Protein AF-A0A9W9FA57-F1 (afdb_monomer_lite)

Secondary structure (DSSP, 8-state):
----HHHHHHHHHH-TT--EEEEE-SS--EE--HHHHHHSEESSTT----SS-----SS--TTTEESEE--HHHHHHHHHHHHHHS---SSB--SEEEEESEEE-SHHHHHHB-TTT--EEEEESS-EESS----GGGTT-EEE-PPP------S-------HHHHPEEEEEETTEEEEEEEHHHHHHTT-

Foldseek 3Di:
DDDPLLVVLLVLQLPLVAAEDADADPDAWDFPAPVCVVVKDWQEPPDDADPFADDDQFDCDVNGTDAGAPHLVSNVNSNVVSVVVHDGDQARLYQEYEYERHAYAPNNVVRHHDLVRHAEYEYEYGYMYRHHDYDPSNPNHHYHYYYPPPPVPPPPDPPPDPQQANPWDFDDDPNDTDDIDGNVVVVVVVD

Sequence (191 aa):
MQSYQMYIWQAAWLNANLDKLELGMTLEPELLSPKYTAQWKLIQDSWKMGDHGYRGNGILHPDIGCGEYLDKHSIEKAKIRALAMGRTPKRLGIKTLVLTGFVVDADPFLHWFDPHKLRSIHFKGHCIDAGFWLAHSMRQVTVRHPKAIDLEAVPTGILSLNLWKDLKVVGLKGGKKVEEVTLGEVEKCRS

Radius of gyration: 21.8 Å; chains: 1; bounding box: 42×43×64 Å

pLDDT: mean 81.58, std 17.27, range [28.97, 98.56]

Structure (mmCIF, N/CA/C/O backbone):
data_AF-A0A9W9FA57-F1
#
_entry.id   AF-A0A9W9FA57-F1
#
loop_
_atom_site.group_PDB
_atom_site.id
_atom_site.type_symbol
_atom_site.label_atom_id
_atom_site.label_alt_id
_atom_site.label_comp_id
_atom_site.label_asym_id
_atom_site.label_entity_id
_atom_site.label_seq_id
_atom_site.pdbx_PDB_ins_code
_atom_site.Cartn_x
_atom_site.Cartn_y
_atom_site.Cartn_z
_atom_site.occupancy
_atom_site.B_iso_or_equiv
_atom_site.auth_seq_id
_atom_site.auth_comp_id
_atom_site.auth_asym_id
_atom_site.auth_atom_id
_atom_site.pdbx_PDB_model_num
ATOM 1 N N . MET A 1 1 ? 1.022 15.937 -13.515 1.00 59.66 1 MET A N 1
ATOM 2 C CA . MET A 1 1 ? -0.002 14.998 -13.008 1.00 59.66 1 MET A CA 1
ATOM 3 C C . MET A 1 1 ? -0.376 15.430 -11.597 1.00 59.66 1 MET A C 1
ATOM 5 O O . MET A 1 1 ? 0.529 15.774 -10.848 1.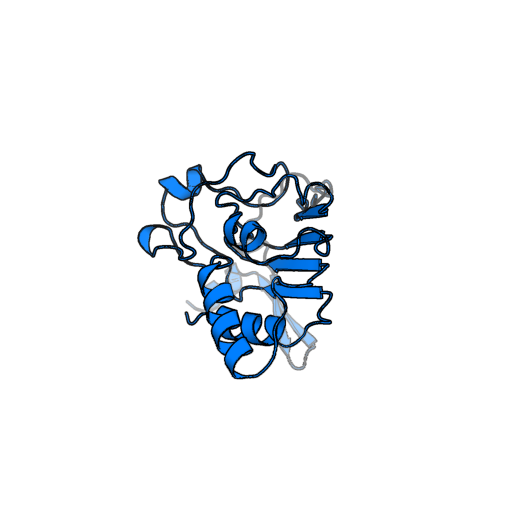00 59.66 1 MET A O 1
ATOM 9 N N . GLN A 1 2 ? -1.664 15.509 -11.258 1.00 70.50 2 GLN A N 1
ATOM 10 C CA . GLN A 1 2 ? -2.113 15.857 -9.904 1.00 70.50 2 GLN A CA 1
ATOM 11 C C . GLN A 1 2 ? -2.469 14.573 -9.150 1.00 70.50 2 GLN A C 1
ATOM 13 O O . GLN A 1 2 ? -3.299 13.809 -9.635 1.00 70.50 2 GLN A O 1
ATOM 18 N N . SER A 1 3 ? -1.880 14.360 -7.970 1.00 80.56 3 SER A N 1
ATOM 19 C CA . SER A 1 3 ? -2.248 13.226 -7.116 1.00 80.56 3 SER A CA 1
ATOM 20 C C . SER A 1 3 ? -3.556 13.496 -6.379 1.00 80.56 3 SER A C 1
ATOM 22 O O . SER A 1 3 ? -3.744 14.555 -5.771 1.00 80.56 3 SER A O 1
ATOM 24 N N . TYR A 1 4 ? -4.446 12.506 -6.383 1.00 87.88 4 TYR A N 1
ATOM 25 C CA . TYR A 1 4 ? -5.711 12.532 -5.644 1.00 87.88 4 TYR A CA 1
ATOM 26 C C . TYR A 1 4 ? -5.661 11.741 -4.335 1.00 87.88 4 TYR A C 1
ATOM 28 O O . TYR A 1 4 ? -6.663 11.690 -3.616 1.00 87.88 4 TYR A O 1
ATOM 36 N N . GLN A 1 5 ? -4.506 11.163 -3.986 1.00 90.56 5 GLN A N 1
ATOM 37 C CA . GLN A 1 5 ? -4.365 10.297 -2.815 1.00 90.56 5 GLN A CA 1
ATOM 38 C C . GLN A 1 5 ? -4.874 10.958 -1.535 1.00 90.56 5 GLN A C 1
ATOM 40 O O . GLN A 1 5 ? -5.628 10.338 -0.793 1.00 90.56 5 GLN A O 1
ATOM 45 N N . MET A 1 6 ? -4.556 12.235 -1.297 1.00 91.62 6 MET A N 1
ATOM 46 C CA . MET A 1 6 ? -5.032 12.955 -0.109 1.00 91.62 6 MET A CA 1
ATOM 47 C C . MET A 1 6 ? -6.566 12.913 0.039 1.00 91.62 6 MET A C 1
ATOM 49 O O . MET A 1 6 ? -7.067 12.685 1.137 1.00 91.62 6 MET A O 1
ATOM 53 N N . TYR A 1 7 ? -7.320 13.127 -1.042 1.00 94.12 7 TYR A N 1
ATOM 54 C CA . TYR A 1 7 ? -8.787 13.137 -0.989 1.00 94.12 7 TYR A CA 1
ATOM 55 C C . TYR A 1 7 ? -9.355 11.728 -0.816 1.00 94.12 7 TYR A C 1
ATOM 57 O O . TYR A 1 7 ? -10.283 11.522 -0.033 1.00 94.12 7 TYR A O 1
ATOM 65 N N . ILE A 1 8 ? -8.758 10.748 -1.495 1.00 95.06 8 ILE A N 1
ATOM 66 C CA . ILE A 1 8 ? -9.157 9.343 -1.391 1.00 95.06 8 ILE A CA 1
ATOM 67 C C . ILE A 1 8 ? -8.933 8.830 0.037 1.00 95.06 8 ILE A C 1
ATOM 69 O O . ILE A 1 8 ? -9.834 8.255 0.650 1.00 95.06 8 ILE A O 1
ATOM 73 N N . TRP A 1 9 ? -7.763 9.106 0.616 1.00 96.88 9 TRP A N 1
ATOM 74 C CA . TRP A 1 9 ? -7.456 8.731 1.992 1.00 96.88 9 TRP A CA 1
ATOM 75 C C . TRP A 1 9 ? -8.319 9.478 3.003 1.00 96.88 9 TRP A C 1
ATOM 77 O O . TRP A 1 9 ? -8.677 8.904 4.027 1.00 96.88 9 TRP A O 1
ATOM 87 N N . GLN A 1 10 ? -8.711 10.725 2.726 1.00 96.69 10 GLN A N 1
ATOM 88 C CA . GLN A 1 10 ? -9.611 11.467 3.608 1.00 96.69 10 GLN A CA 1
ATOM 89 C C . GLN A 1 10 ? -10.971 10.762 3.681 1.00 96.69 10 GLN A C 1
ATOM 91 O O . GLN A 1 10 ? -11.495 10.555 4.776 1.00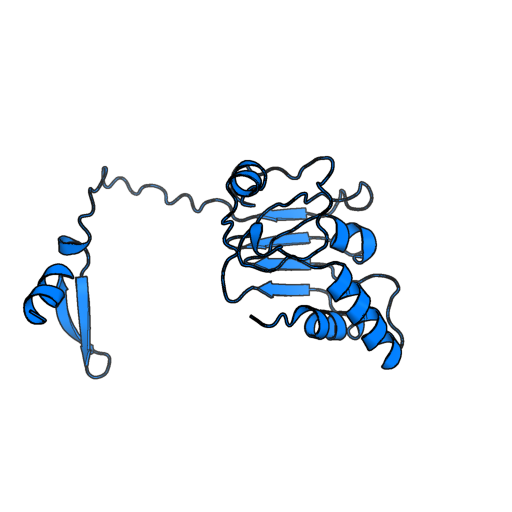 96.69 10 GLN A O 1
ATOM 96 N N . ALA A 1 11 ? -11.504 10.325 2.536 1.00 96.06 11 ALA A N 1
ATOM 97 C CA . ALA A 1 11 ? -12.718 9.517 2.493 1.00 96.06 11 ALA A CA 1
ATOM 98 C C . ALA A 1 11 ? -12.537 8.180 3.233 1.00 96.06 11 ALA A C 1
ATOM 100 O O . ALA A 1 11 ? -13.422 7.770 3.982 1.00 96.06 11 ALA A O 1
ATOM 101 N N . ALA A 1 12 ? -11.385 7.517 3.090 1.00 97.19 12 ALA A N 1
ATOM 102 C CA . ALA A 1 12 ? -11.094 6.281 3.818 1.00 97.19 12 ALA A CA 1
ATOM 103 C C . ALA A 1 12 ? -11.050 6.483 5.346 1.00 97.19 12 ALA A C 1
ATOM 105 O O . ALA A 1 12 ? -11.562 5.647 6.087 1.00 97.19 12 ALA A O 1
ATOM 106 N N . TRP A 1 13 ? -10.498 7.601 5.831 1.00 97.88 13 TRP A N 1
ATOM 107 C CA . TRP A 1 13 ? -10.463 7.928 7.261 1.00 97.88 13 TRP A CA 1
ATOM 108 C C . TRP A 1 13 ? -11.844 8.195 7.860 1.00 97.88 13 TRP A C 1
ATOM 110 O O . TRP A 1 13 ? -12.083 7.840 9.015 1.00 97.88 13 TRP A O 1
ATOM 120 N N . LEU A 1 14 ? -12.738 8.821 7.092 1.00 96.19 14 LEU A N 1
ATOM 121 C CA . LEU A 1 14 ? -14.107 9.119 7.522 1.00 96.19 14 LEU A CA 1
ATOM 122 C C . LEU A 1 14 ? -15.014 7.881 7.477 1.00 96.19 14 LEU A C 1
ATOM 124 O O . LEU A 1 14 ? -15.949 7.768 8.267 1.00 96.19 14 LEU A O 1
ATOM 128 N N . ASN A 1 15 ? -14.711 6.916 6.609 1.00 95.62 15 ASN A N 1
ATOM 129 C CA . ASN A 1 15 ? -15.466 5.675 6.476 1.00 95.62 15 ASN A CA 1
ATOM 130 C C . ASN A 1 15 ? -14.884 4.565 7.366 1.00 95.62 15 ASN A C 1
ATOM 132 O O . ASN A 1 15 ? -14.225 3.643 6.891 1.00 95.62 15 ASN A O 1
ATOM 136 N N . ALA A 1 16 ? -15.166 4.609 8.671 1.00 91.75 16 ALA A N 1
ATOM 137 C CA . ALA A 1 16 ? -14.622 3.649 9.645 1.00 91.75 16 ALA A CA 1
ATOM 138 C C . ALA A 1 16 ? -14.990 2.168 9.381 1.00 91.75 16 ALA A C 1
ATOM 140 O O . ALA A 1 16 ? -14.300 1.272 9.870 1.00 91.75 16 ALA A O 1
ATOM 141 N N . ASN A 1 17 ? -16.049 1.923 8.601 1.00 93.88 17 ASN A N 1
ATOM 142 C CA . ASN A 1 17 ? -16.514 0.593 8.193 1.00 93.88 17 ASN A CA 1
ATOM 143 C C . ASN A 1 17 ? -16.012 0.181 6.793 1.00 93.88 17 ASN A C 1
ATOM 145 O O . ASN A 1 17 ? -16.491 -0.804 6.235 1.00 93.88 17 ASN A O 1
ATOM 149 N N . LEU A 1 18 ? -15.088 0.942 6.193 1.00 96.69 18 LEU A N 1
ATOM 150 C CA . LEU A 1 18 ? -14.510 0.614 4.893 1.00 96.69 18 LEU A CA 1
ATOM 151 C C . LEU A 1 18 ? -13.632 -0.640 4.998 1.00 96.69 18 LEU A C 1
ATOM 153 O O . LEU A 1 18 ? -12.486 -0.586 5.441 1.00 96.69 18 LEU A O 1
ATOM 157 N N . ASP A 1 19 ? -14.175 -1.766 4.548 1.00 96.62 19 ASP A N 1
ATOM 158 C CA . ASP A 1 19 ? -13.500 -3.063 4.614 1.00 96.62 19 ASP A CA 1
ATOM 159 C C . ASP A 1 19 ? -12.561 -3.321 3.426 1.00 96.62 19 ASP A C 1
ATOM 161 O O . ASP A 1 19 ? -11.518 -3.961 3.590 1.00 96.62 19 ASP A O 1
ATOM 165 N N . LYS A 1 20 ? -12.905 -2.834 2.230 1.00 98.06 20 LYS A N 1
ATOM 166 C CA . LYS A 1 20 ? -12.116 -3.018 1.006 1.00 98.06 20 LYS A CA 1
ATOM 167 C C . LYS A 1 20 ? -11.861 -1.673 0.338 1.00 98.06 20 LYS A C 1
ATOM 169 O O . LYS A 1 20 ? -12.800 -0.920 0.105 1.00 98.06 20 LYS A O 1
ATOM 174 N N . LEU A 1 21 ? -10.605 -1.420 -0.019 1.00 97.75 21 LEU A N 1
ATOM 175 C CA . LEU A 1 21 ? -10.196 -0.274 -0.825 1.00 97.75 21 LEU A CA 1
ATOM 176 C C . LEU A 1 21 ? -9.411 -0.766 -2.040 1.00 97.75 21 LEU A C 1
ATOM 178 O O . LEU A 1 21 ? -8.497 -1.577 -1.906 1.00 97.75 21 LEU A O 1
ATOM 182 N N . GLU A 1 22 ? -9.776 -0.280 -3.220 1.00 97.00 22 GLU A N 1
ATOM 183 C CA . GLU A 1 22 ? -9.108 -0.589 -4.481 1.00 97.00 22 GLU A CA 1
ATOM 184 C C . GLU A 1 22 ? -8.675 0.722 -5.131 1.00 97.00 22 GLU A C 1
ATOM 186 O O . GLU A 1 22 ? -9.505 1.591 -5.384 1.00 97.00 22 GLU A O 1
ATOM 191 N N . LEU A 1 23 ? -7.366 0.872 -5.329 1.00 94.38 23 LEU A N 1
ATOM 192 C CA . LEU A 1 23 ? -6.737 2.044 -5.922 1.00 94.38 23 LEU A CA 1
ATOM 193 C C . LEU A 1 23 ? -5.998 1.621 -7.183 1.00 94.38 23 LEU A C 1
ATOM 195 O O . LEU A 1 23 ? -5.289 0.612 -7.196 1.00 94.38 23 LEU A O 1
ATOM 199 N N . GLY A 1 24 ? -6.133 2.422 -8.230 1.00 90.94 24 GLY A N 1
ATOM 200 C CA . GLY A 1 24 ? -5.404 2.235 -9.470 1.00 90.94 24 GLY A CA 1
ATOM 201 C C . GLY A 1 24 ? -4.919 3.566 -10.005 1.00 90.94 24 GLY A C 1
ATOM 202 O O . GLY A 1 24 ? -5.640 4.562 -9.940 1.00 90.94 24 GLY A O 1
ATOM 203 N N . MET A 1 25 ? -3.697 3.564 -10.517 1.00 85.38 25 MET A N 1
ATOM 204 C CA . MET A 1 25 ? -3.159 4.681 -11.271 1.00 85.38 25 MET A CA 1
ATOM 205 C C . MET A 1 25 ? -3.681 4.652 -12.706 1.00 85.38 25 MET A C 1
ATOM 207 O O . MET A 1 25 ? -3.862 3.586 -13.293 1.00 85.38 25 MET A O 1
ATOM 211 N N . THR A 1 26 ? -3.919 5.835 -13.275 1.00 82.94 26 THR A N 1
ATOM 212 C CA . THR A 1 26 ? -4.302 5.976 -14.689 1.00 82.94 26 THR A CA 1
ATOM 213 C C . THR A 1 26 ? -3.152 5.611 -15.624 1.00 82.94 26 THR A C 1
ATOM 215 O O . THR A 1 26 ? -3.386 5.093 -16.710 1.00 82.94 26 THR A O 1
ATOM 218 N N . LEU A 1 27 ? -1.920 5.901 -15.202 1.00 81.75 27 LEU A N 1
ATOM 219 C CA . LEU A 1 27 ? -0.691 5.586 -15.919 1.00 81.75 27 LEU A CA 1
ATOM 220 C C . LEU A 1 27 ? 0.199 4.724 -15.030 1.00 81.75 27 LEU A C 1
ATOM 222 O O . LEU A 1 27 ? 0.226 4.899 -13.811 1.00 81.75 27 LEU A O 1
ATOM 226 N N . GLU A 1 28 ? 0.920 3.806 -15.654 1.00 84.69 28 GLU A N 1
ATOM 227 C CA . GLU A 1 28 ? 1.869 2.936 -14.971 1.00 84.69 28 GLU A CA 1
ATOM 228 C C . GLU A 1 28 ? 3.129 3.719 -14.570 1.00 84.69 28 GLU A C 1
ATOM 230 O O . GLU A 1 28 ? 3.472 4.707 -15.225 1.00 84.69 28 GLU A O 1
ATOM 235 N N . PRO A 1 29 ? 3.809 3.322 -13.481 1.00 85.50 29 PRO A N 1
ATOM 236 C CA . PRO A 1 29 ? 5.043 3.967 -13.077 1.00 85.50 29 PRO A CA 1
ATOM 237 C C . PRO A 1 29 ? 6.174 3.580 -14.037 1.00 85.50 29 PRO A C 1
ATOM 239 O O . PRO A 1 29 ? 6.374 2.406 -14.343 1.00 85.50 29 PRO A O 1
ATOM 242 N N . GLU A 1 30 ? 6.952 4.568 -14.460 1.00 83.81 30 GLU A N 1
ATOM 243 C CA . GLU A 1 30 ? 8.117 4.405 -15.324 1.00 83.81 30 GLU A CA 1
ATOM 244 C C . GLU A 1 30 ? 9.367 4.854 -14.568 1.00 83.81 30 GLU A C 1
ATOM 246 O O . GLU A 1 30 ? 9.438 5.985 -14.086 1.00 83.81 30 GLU A O 1
ATOM 251 N N . LEU A 1 31 ? 10.364 3.974 -14.462 1.00 82.62 31 LEU A N 1
ATOM 252 C CA . LEU A 1 31 ? 11.661 4.303 -13.873 1.00 82.62 31 LEU A CA 1
ATOM 253 C C . LEU A 1 31 ? 12.611 4.760 -14.980 1.00 82.62 31 LEU A C 1
ATOM 255 O O . LEU A 1 31 ? 12.934 3.996 -15.883 1.00 82.62 31 LEU A O 1
ATOM 259 N N . LEU A 1 32 ? 13.089 5.999 -14.888 1.00 81.12 32 LEU A N 1
ATOM 260 C CA . LEU A 1 32 ? 14.047 6.575 -15.837 1.00 81.12 32 LEU A CA 1
ATOM 261 C C . LEU A 1 32 ? 15.492 6.461 -15.336 1.00 81.12 32 LEU A C 1
ATOM 263 O O . LEU A 1 32 ? 16.441 6.537 -16.112 1.00 81.12 32 LEU A O 1
ATOM 267 N N . SER A 1 33 ? 15.681 6.267 -14.030 1.00 81.12 33 SER A N 1
ATOM 268 C CA . SER A 1 33 ? 17.008 6.169 -13.432 1.00 81.12 33 SER A CA 1
ATOM 269 C C . SER A 1 33 ? 17.579 4.750 -13.511 1.00 81.12 33 SER A C 1
ATOM 271 O O . SER A 1 33 ? 16.987 3.826 -12.936 1.00 81.12 33 SER A O 1
ATOM 273 N N . PRO A 1 34 ? 18.778 4.547 -14.095 1.00 81.12 34 PRO A N 1
ATOM 274 C CA . PRO A 1 34 ? 19.414 3.229 -14.158 1.00 81.12 34 PRO A CA 1
ATOM 275 C C . PRO A 1 34 ? 19.658 2.609 -12.777 1.00 81.12 34 PRO A C 1
ATOM 277 O O . PRO A 1 34 ? 19.487 1.407 -12.586 1.00 81.12 34 PRO A O 1
ATOM 280 N N . LYS A 1 35 ? 20.006 3.440 -11.784 1.00 81.50 35 LYS A N 1
ATOM 281 C CA . LYS A 1 35 ? 20.242 3.004 -10.401 1.00 81.50 35 LYS A CA 1
ATOM 282 C C . LYS A 1 35 ? 19.000 2.346 -9.801 1.00 81.50 35 LYS A C 1
ATOM 284 O O . LYS A 1 35 ? 19.101 1.269 -9.222 1.00 81.50 35 LYS A O 1
ATOM 289 N N . TYR A 1 36 ? 17.847 2.999 -9.920 1.00 79.44 36 TYR A N 1
ATOM 290 C CA . TYR A 1 36 ? 16.602 2.510 -9.330 1.00 79.44 36 TYR A CA 1
ATOM 291 C C . TYR A 1 36 ? 15.989 1.384 -10.156 1.00 79.44 36 TYR A C 1
ATOM 293 O O . TYR A 1 36 ? 15.480 0.439 -9.570 1.00 79.44 36 TYR A O 1
ATOM 301 N N . THR A 1 37 ? 16.146 1.408 -11.481 1.00 81.06 37 THR A N 1
ATOM 302 C CA . THR A 1 37 ? 15.758 0.292 -12.362 1.00 81.06 37 THR A CA 1
ATOM 303 C C . THR A 1 37 ? 16.471 -1.011 -11.985 1.00 81.06 37 THR A C 1
ATOM 305 O O . THR A 1 37 ? 15.878 -2.081 -12.044 1.00 81.06 37 THR A O 1
ATOM 308 N N . ALA A 1 38 ? 17.734 -0.935 -11.551 1.00 78.88 38 ALA A N 1
ATOM 309 C CA . ALA A 1 38 ? 18.479 -2.107 -11.091 1.00 78.88 38 ALA A CA 1
ATOM 310 C C . ALA A 1 38 ? 18.096 -2.571 -9.670 1.00 78.88 38 ALA A C 1
ATOM 312 O O . ALA A 1 38 ? 18.303 -3.734 -9.325 1.00 78.88 38 ALA A O 1
ATOM 313 N N . GLN A 1 39 ? 17.593 -1.668 -8.822 1.00 82.56 39 GLN A N 1
ATOM 314 C CA . GLN A 1 39 ? 17.330 -1.937 -7.402 1.00 82.56 39 GLN A CA 1
ATOM 315 C C . GLN A 1 39 ? 15.878 -2.322 -7.124 1.00 82.56 39 GLN A C 1
ATOM 317 O O . GLN A 1 39 ? 15.620 -3.227 -6.330 1.00 82.56 39 GLN A O 1
ATOM 322 N N . TRP A 1 40 ? 14.939 -1.610 -7.736 1.00 87.38 40 TRP A N 1
ATOM 323 C CA . TRP A 1 40 ? 13.513 -1.797 -7.526 1.00 87.38 40 TRP A CA 1
ATOM 324 C C . TRP A 1 40 ? 12.973 -2.839 -8.480 1.00 87.38 40 TRP A C 1
ATOM 326 O O . TRP A 1 40 ? 13.380 -2.928 -9.637 1.00 87.38 40 TRP A O 1
ATOM 336 N N . LYS A 1 41 ? 12.056 -3.655 -7.973 1.00 87.81 41 LYS A N 1
ATOM 337 C CA . LYS A 1 41 ? 11.580 -4.835 -8.688 1.00 87.81 41 LYS A CA 1
ATOM 338 C C . LYS A 1 41 ? 10.106 -4.703 -8.984 1.00 87.81 41 LYS A C 1
ATOM 340 O O . LYS A 1 41 ? 9.333 -4.271 -8.138 1.00 87.81 41 LYS A O 1
ATOM 345 N N . LEU A 1 42 ? 9.707 -5.133 -10.171 1.00 90.88 42 LEU A N 1
ATOM 346 C CA . LEU A 1 42 ? 8.299 -5.326 -10.478 1.00 90.88 42 LEU A CA 1
ATOM 347 C C . LEU A 1 42 ? 7.723 -6.397 -9.535 1.00 90.88 42 LEU A C 1
ATOM 349 O O . LEU A 1 42 ? 8.317 -7.464 -9.360 1.00 90.88 42 LEU A O 1
ATOM 353 N N . ILE A 1 43 ? 6.585 -6.100 -8.910 1.00 92.00 43 ILE A N 1
ATOM 354 C CA . ILE A 1 43 ? 5.869 -7.025 -8.028 1.00 92.00 43 ILE A CA 1
ATOM 355 C C . ILE A 1 43 ? 5.058 -7.978 -8.906 1.00 92.00 43 ILE A C 1
ATOM 357 O O . ILE A 1 43 ? 3.896 -7.729 -9.222 1.00 92.00 43 ILE A O 1
ATOM 361 N N . GLN A 1 44 ? 5.704 -9.059 -9.328 1.00 90.56 44 GLN A N 1
ATOM 362 C CA . GLN A 1 44 ? 5.148 -10.081 -10.214 1.00 90.56 44 GLN A CA 1
ATOM 363 C C . GLN A 1 44 ? 5.784 -11.448 -9.928 1.00 90.56 44 GLN A C 1
ATOM 365 O O . GLN A 1 44 ? 6.330 -11.668 -8.852 1.00 90.56 44 GLN A O 1
ATOM 370 N N . ASP A 1 45 ? 5.734 -12.385 -10.871 1.00 83.94 45 ASP A N 1
ATOM 371 C CA . ASP A 1 45 ? 6.377 -13.687 -10.711 1.00 83.94 45 ASP A CA 1
ATOM 372 C C . ASP A 1 45 ? 7.822 -13.628 -10.230 1.00 83.94 45 ASP A C 1
ATOM 374 O O . ASP A 1 45 ? 8.611 -12.761 -10.602 1.00 83.94 45 ASP A O 1
ATOM 378 N N . SER A 1 46 ? 8.164 -14.603 -9.386 1.00 83.75 46 SER A N 1
ATOM 379 C CA . SER A 1 46 ? 9.462 -14.723 -8.712 1.00 83.75 46 SER A CA 1
ATOM 380 C C . SER A 1 46 ? 9.825 -13.566 -7.773 1.00 83.75 46 SER A C 1
ATOM 382 O O . SER A 1 46 ? 10.861 -13.637 -7.103 1.00 83.75 46 SER A O 1
ATOM 384 N N . TRP A 1 47 ? 8.983 -12.533 -7.661 1.00 91.00 47 TRP A N 1
ATOM 385 C CA . TRP A 1 47 ? 9.127 -11.515 -6.634 1.00 91.00 47 TRP A CA 1
ATOM 386 C C . TRP A 1 47 ? 8.938 -12.135 -5.250 1.00 91.00 47 TRP A C 1
ATOM 388 O O . TRP A 1 47 ? 8.096 -13.007 -5.023 1.00 91.00 47 TRP A O 1
ATOM 398 N N . LYS A 1 48 ? 9.747 -11.663 -4.307 1.00 87.00 48 LYS A N 1
ATOM 399 C CA . LYS A 1 48 ? 9.629 -11.989 -2.893 1.00 87.00 48 LYS A CA 1
ATOM 400 C C . LYS A 1 48 ? 9.701 -10.688 -2.119 1.00 87.00 48 LYS A C 1
ATOM 402 O O . LYS A 1 48 ? 10.576 -9.868 -2.389 1.00 87.00 48 LYS A O 1
ATOM 407 N N . MET A 1 49 ? 8.795 -10.543 -1.159 1.00 88.00 49 MET A N 1
ATOM 408 C CA . MET A 1 49 ? 8.820 -9.452 -0.192 1.00 88.00 49 MET A CA 1
ATOM 409 C C . MET A 1 49 ? 10.188 -9.411 0.498 1.00 88.00 49 MET A C 1
ATOM 411 O O . MET A 1 49 ? 10.706 -10.457 0.893 1.00 88.00 49 MET A O 1
ATOM 415 N N . GLY A 1 50 ? 10.777 -8.220 0.598 1.00 76.50 50 GLY A N 1
ATOM 416 C CA . GLY A 1 50 ? 12.073 -8.038 1.244 1.00 76.50 50 GLY A CA 1
ATOM 417 C C . GLY A 1 50 ? 11.995 -8.141 2.768 1.00 76.50 50 GLY A C 1
ATOM 418 O O . GLY A 1 50 ? 10.915 -8.059 3.353 1.00 76.50 50 GLY A O 1
ATOM 419 N N . ASP A 1 51 ? 13.158 -8.267 3.411 1.00 62.66 51 ASP A N 1
ATOM 420 C CA . ASP A 1 51 ? 13.240 -8.372 4.872 1.00 62.66 51 ASP A CA 1
ATOM 421 C C . ASP A 1 51 ? 13.275 -6.994 5.558 1.00 62.66 51 ASP A C 1
ATOM 423 O O . ASP A 1 51 ? 12.647 -6.831 6.600 1.00 62.66 51 ASP A O 1
ATOM 427 N N . HIS A 1 52 ? 13.917 -5.973 4.963 1.00 57.03 52 HIS A N 1
ATOM 428 C CA . HIS A 1 52 ? 13.970 -4.598 5.491 1.00 57.03 52 HIS A CA 1
ATOM 429 C C . HIS A 1 52 ? 14.134 -3.558 4.361 1.00 57.03 52 HIS A C 1
ATOM 431 O O . HIS A 1 52 ? 15.093 -3.599 3.594 1.00 57.03 52 HIS A O 1
ATOM 437 N N . GLY A 1 53 ? 13.174 -2.636 4.243 1.00 54.03 53 GLY A N 1
ATOM 438 C CA . GLY A 1 53 ? 13.027 -1.708 3.114 1.00 54.03 53 GLY A CA 1
ATOM 439 C C . GLY A 1 53 ? 13.971 -0.500 3.097 1.00 54.03 53 GLY A C 1
ATOM 440 O O . GLY A 1 53 ? 14.380 0.019 4.138 1.00 54.03 53 GLY A O 1
ATOM 441 N N . TYR A 1 54 ? 14.261 -0.019 1.885 1.00 52.72 54 TYR A N 1
ATOM 442 C CA . TYR A 1 54 ? 14.874 1.283 1.613 1.00 52.72 54 TYR A CA 1
ATOM 443 C C . TYR A 1 54 ? 13.876 2.406 1.960 1.00 52.72 54 TYR A C 1
ATOM 445 O O . TYR A 1 54 ? 12.688 2.296 1.672 1.00 52.72 54 TYR A O 1
ATOM 453 N N . ARG A 1 55 ? 14.340 3.489 2.600 1.00 50.28 55 ARG A N 1
ATOM 454 C CA . ARG A 1 55 ? 13.487 4.616 3.027 1.00 50.28 55 ARG A CA 1
ATOM 455 C C . ARG A 1 55 ? 13.013 5.436 1.819 1.00 50.28 55 ARG A C 1
ATOM 457 O O . ARG A 1 55 ? 13.719 6.349 1.391 1.00 50.28 55 ARG A O 1
ATOM 464 N N . GLY A 1 56 ? 11.830 5.132 1.292 1.00 48.66 56 GLY A N 1
ATOM 465 C CA . GLY A 1 56 ? 11.097 6.024 0.395 1.00 48.66 56 GLY A CA 1
ATOM 466 C C . GLY A 1 56 ? 10.508 7.204 1.176 1.00 48.66 56 GLY A C 1
ATOM 467 O O . GLY A 1 56 ? 10.009 7.056 2.289 1.00 48.66 56 GLY A O 1
ATOM 468 N N . ASN A 1 57 ? 10.595 8.417 0.631 1.00 48.34 57 ASN A N 1
ATOM 469 C CA . ASN A 1 57 ? 9.955 9.616 1.191 1.00 48.34 57 ASN A CA 1
ATOM 470 C C . ASN A 1 57 ? 8.579 9.895 0.550 1.00 48.34 57 ASN A C 1
ATOM 472 O O . ASN A 1 57 ? 8.046 10.991 0.709 1.00 48.34 57 ASN A O 1
ATOM 476 N N . GLY A 1 58 ? 8.008 8.912 -0.160 1.00 47.50 58 GLY A N 1
ATOM 477 C CA . GLY A 1 58 ? 6.661 8.985 -0.731 1.00 47.50 58 GLY A CA 1
ATOM 478 C C . GLY A 1 58 ? 6.524 9.839 -1.997 1.00 47.50 58 GLY A C 1
ATOM 479 O O . GLY A 1 58 ? 5.406 10.038 -2.463 1.00 47.50 58 GLY A O 1
ATOM 480 N N . ILE A 1 59 ? 7.622 10.334 -2.581 1.00 49.94 59 ILE A N 1
ATOM 481 C CA . ILE A 1 59 ? 7.604 11.046 -3.865 1.00 49.94 59 ILE A CA 1
ATOM 482 C C . ILE A 1 59 ? 8.621 10.388 -4.787 1.00 49.94 59 ILE A C 1
ATOM 484 O O . ILE A 1 59 ? 9.800 10.281 -4.445 1.00 49.94 59 ILE A O 1
ATOM 488 N N . LEU A 1 60 ? 8.174 9.975 -5.977 1.00 54.97 60 LEU A N 1
ATOM 489 C CA . LEU A 1 60 ? 9.089 9.613 -7.048 1.00 54.97 60 LEU A CA 1
ATOM 490 C C . LEU A 1 60 ? 9.752 10.913 -7.461 1.00 54.97 60 LEU A C 1
ATOM 492 O O . LEU A 1 60 ? 9.150 11.741 -8.143 1.00 54.97 60 LEU A O 1
ATOM 496 N N . HIS A 1 61 ? 10.947 11.149 -6.918 1.00 57.69 61 HIS A N 1
ATOM 497 C CA . HIS A 1 61 ? 11.749 12.288 -7.322 1.00 57.69 61 HIS A CA 1
ATOM 498 C C . HIS A 1 61 ? 11.840 12.239 -8.855 1.00 57.69 61 HIS A C 1
ATOM 500 O O . HIS A 1 61 ? 12.036 11.142 -9.379 1.00 57.69 61 HIS A O 1
ATOM 506 N N . PRO A 1 62 ? 11.673 13.357 -9.581 1.00 60.03 62 PRO A N 1
ATOM 507 C CA . PRO A 1 62 ? 11.683 13.346 -11.047 1.00 60.03 62 PRO A CA 1
ATOM 508 C C . PRO A 1 62 ? 12.909 12.633 -11.636 1.00 60.03 62 PRO A C 1
ATOM 510 O O . PRO A 1 62 ? 12.812 11.950 -12.649 1.00 60.03 62 PRO A O 1
ATOM 513 N N . ASP A 1 63 ? 14.040 12.706 -10.932 1.00 63.62 63 ASP A N 1
ATOM 514 C CA . ASP A 1 63 ? 15.289 12.014 -11.277 1.00 63.62 63 ASP A CA 1
ATOM 515 C C . ASP A 1 63 ? 15.216 10.478 -11.184 1.00 63.62 63 ASP A C 1
ATOM 517 O O . ASP A 1 63 ? 16.144 9.796 -11.613 1.00 63.62 63 ASP A O 1
ATOM 521 N N . ILE A 1 64 ? 14.158 9.922 -10.590 1.00 71.19 64 ILE A N 1
ATOM 522 C CA . ILE A 1 64 ? 13.878 8.484 -10.504 1.00 71.19 64 ILE A CA 1
ATOM 523 C C . ILE A 1 64 ? 12.982 8.051 -11.669 1.00 71.19 64 ILE A C 1
ATOM 525 O O . ILE A 1 64 ? 13.240 6.998 -12.253 1.00 71.19 64 ILE A O 1
ATOM 529 N N . GLY A 1 65 ? 11.970 8.851 -12.023 1.00 72.81 65 GLY A N 1
ATOM 530 C CA . GLY A 1 65 ? 11.029 8.558 -13.104 1.00 72.81 65 GLY A CA 1
ATOM 531 C C . GLY A 1 65 ? 9.664 9.240 -12.951 1.00 72.81 65 GLY A C 1
ATOM 532 O O . GLY A 1 65 ? 9.548 10.261 -12.271 1.00 72.81 65 GLY A O 1
ATOM 533 N N . CYS A 1 66 ? 8.619 8.667 -13.559 1.00 75.31 66 CYS A N 1
ATOM 534 C CA . CYS 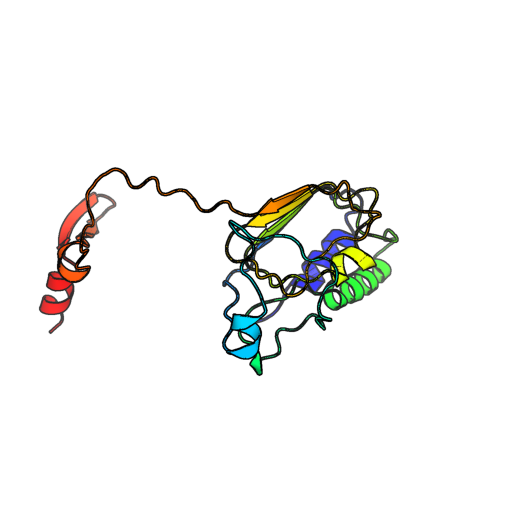A 1 66 ? 7.228 9.112 -13.412 1.00 75.31 66 CYS A CA 1
ATOM 535 C C . CYS A 1 66 ? 6.340 8.034 -12.758 1.00 75.31 66 CYS A C 1
ATOM 537 O O . CYS A 1 66 ? 6.599 6.843 -12.876 1.00 75.31 66 CYS A O 1
ATOM 539 N N . GLY A 1 67 ? 5.321 8.444 -12.000 1.00 78.75 67 GLY A N 1
ATOM 540 C CA . GLY A 1 67 ? 4.458 7.536 -11.234 1.00 78.75 67 GLY A CA 1
ATOM 541 C C . GLY A 1 67 ? 4.197 8.037 -9.815 1.00 78.75 67 GLY A C 1
ATOM 542 O O . GLY A 1 67 ? 4.742 9.060 -9.398 1.00 78.75 67 GLY A O 1
ATOM 543 N N . GLU A 1 68 ? 3.351 7.327 -9.068 1.00 81.81 68 GLU A N 1
ATOM 544 C CA . GLU A 1 68 ? 3.041 7.671 -7.677 1.00 81.81 68 GLU A CA 1
ATOM 545 C C . GLU A 1 68 ? 3.437 6.559 -6.711 1.00 81.81 68 GLU A C 1
ATOM 547 O O . GLU A 1 68 ? 3.176 5.374 -6.933 1.00 81.81 68 GLU A O 1
ATOM 552 N N . TYR A 1 69 ? 4.031 6.974 -5.594 1.00 86.94 69 TYR A N 1
ATOM 553 C CA . TYR A 1 69 ? 4.140 6.120 -4.425 1.00 86.94 69 TYR A CA 1
ATOM 554 C C . TYR A 1 69 ? 2.785 5.965 -3.758 1.00 86.94 69 TYR A C 1
ATOM 556 O O . TYR A 1 69 ? 2.002 6.911 -3.724 1.00 86.94 69 TYR A O 1
ATOM 564 N N . LEU A 1 70 ? 2.557 4.826 -3.111 1.00 90.56 70 LEU A N 1
ATOM 565 C CA . LEU A 1 70 ? 1.632 4.788 -1.988 1.00 90.56 70 LEU A CA 1
ATOM 566 C C . LEU A 1 70 ? 2.210 5.675 -0.871 1.00 90.56 70 LEU A C 1
ATOM 568 O O . LEU A 1 70 ? 3.107 5.258 -0.147 1.00 90.56 70 LEU A O 1
ATOM 572 N N . ASP A 1 71 ? 1.752 6.920 -0.760 1.00 87.62 71 ASP A N 1
ATOM 573 C CA . ASP A 1 71 ? 2.454 7.932 0.036 1.00 87.62 71 ASP A CA 1
ATOM 574 C C . ASP A 1 71 ? 1.944 8.004 1.486 1.00 87.62 71 ASP A C 1
ATOM 576 O O . ASP A 1 71 ? 0.802 8.388 1.769 1.00 87.62 71 ASP A O 1
ATOM 580 N N . LYS A 1 72 ? 2.838 7.706 2.438 1.00 90.56 72 LYS A N 1
ATOM 581 C CA . LYS A 1 72 ? 2.564 7.801 3.878 1.00 90.56 72 LYS A CA 1
ATOM 582 C C . LYS A 1 72 ? 2.169 9.216 4.311 1.00 90.56 72 LYS A C 1
ATOM 584 O O . LYS A 1 72 ? 1.328 9.353 5.199 1.00 90.56 72 LYS A O 1
ATOM 589 N N . HIS A 1 73 ? 2.753 10.254 3.714 1.00 90.00 73 HIS A N 1
ATOM 590 C CA . HIS A 1 73 ? 2.491 11.643 4.082 1.00 90.00 73 HIS A CA 1
ATOM 591 C C . HIS A 1 73 ? 1.146 12.110 3.535 1.00 90.00 73 HIS A C 1
ATOM 593 O O . HIS A 1 73 ? 0.428 12.850 4.210 1.00 90.00 73 HIS A O 1
ATOM 599 N N . SER A 1 74 ? 0.750 11.635 2.355 1.00 92.44 74 SER A N 1
ATOM 600 C CA . SER A 1 74 ? -0.603 11.833 1.836 1.00 92.44 74 SER A CA 1
ATOM 601 C C . SER A 1 74 ? -1.661 11.193 2.741 1.00 92.44 74 SER A C 1
ATOM 603 O O . SER A 1 74 ? -2.664 11.843 3.041 1.00 92.44 74 SER A O 1
ATOM 605 N N . ILE A 1 75 ? -1.424 9.976 3.252 1.00 95.56 75 ILE A N 1
ATOM 606 C CA . ILE A 1 75 ? -2.322 9.317 4.222 1.00 95.56 75 ILE A CA 1
ATOM 607 C C . ILE A 1 75 ? -2.399 10.104 5.542 1.00 95.56 75 ILE A C 1
ATOM 609 O O . ILE A 1 75 ? -3.486 10.277 6.103 1.00 95.56 75 ILE A O 1
ATOM 613 N N . GLU A 1 76 ? -1.265 10.609 6.029 1.00 95.25 76 GLU A N 1
ATOM 614 C CA . GLU A 1 76 ? -1.173 11.412 7.253 1.00 95.25 76 GLU A CA 1
ATOM 615 C C . GLU A 1 76 ? -1.929 12.742 7.136 1.00 95.25 76 GLU A C 1
ATOM 617 O O . GLU A 1 76 ? -2.808 13.043 7.947 1.00 95.25 76 GLU A O 1
ATOM 622 N N . LYS A 1 77 ? -1.645 13.527 6.089 1.00 95.00 77 LYS A N 1
ATOM 623 C CA . LYS A 1 77 ? -2.323 14.807 5.823 1.00 95.00 77 LYS A CA 1
ATOM 624 C C . LYS A 1 77 ? -3.825 14.611 5.644 1.00 95.00 77 LYS A C 1
ATOM 626 O O . LYS A 1 77 ? -4.622 15.408 6.141 1.00 95.00 77 LYS A O 1
ATOM 631 N N . ALA A 1 78 ? -4.226 13.527 4.984 1.00 96.81 78 ALA A N 1
ATOM 632 C CA . ALA A 1 78 ? -5.625 13.156 4.854 1.00 96.81 78 ALA A CA 1
ATOM 633 C C . ALA A 1 78 ? -6.296 12.885 6.210 1.00 96.81 78 ALA A C 1
ATOM 635 O O . ALA A 1 78 ? -7.440 13.296 6.416 1.00 96.81 78 ALA A O 1
ATOM 636 N N . LYS A 1 79 ? -5.583 12.260 7.157 1.00 97.44 79 LYS A N 1
ATOM 637 C CA . LYS A 1 79 ? -6.080 12.037 8.521 1.00 97.44 79 LYS A CA 1
ATOM 638 C C . LYS A 1 79 ? -6.336 13.350 9.250 1.00 97.44 79 LYS A C 1
ATOM 640 O O . LYS A 1 79 ? -7.379 13.492 9.880 1.00 97.44 79 LYS A O 1
ATOM 645 N N . ILE A 1 80 ? -5.415 14.312 9.141 1.00 96.62 80 ILE A N 1
ATOM 646 C CA . ILE A 1 80 ? -5.561 15.649 9.744 1.00 96.62 80 ILE A CA 1
ATOM 647 C C . ILE A 1 80 ? -6.831 16.329 9.216 1.00 96.62 80 ILE A C 1
ATOM 649 O O . ILE A 1 80 ? -7.630 16.846 9.995 1.00 96.62 80 ILE A O 1
ATOM 653 N N . ARG A 1 81 ? -7.071 16.265 7.901 1.00 97.25 81 ARG A N 1
ATOM 654 C CA . ARG A 1 81 ? -8.291 16.819 7.293 1.00 97.25 81 ARG A CA 1
ATOM 655 C C . ARG A 1 81 ? -9.557 16.095 7.745 1.00 97.25 81 ARG A C 1
ATOM 657 O O . ARG A 1 81 ? -10.562 16.740 8.017 1.00 97.25 81 ARG A O 1
ATOM 664 N N . ALA A 1 82 ? -9.520 14.768 7.832 1.00 97.12 82 ALA A N 1
ATOM 665 C CA . ALA A 1 82 ? -10.652 13.981 8.307 1.00 97.12 82 ALA A CA 1
ATOM 666 C C . ALA A 1 82 ? -10.969 14.265 9.787 1.00 97.12 82 ALA A C 1
ATOM 668 O O . ALA A 1 82 ? -12.138 14.381 10.142 1.00 97.12 82 ALA A O 1
ATOM 669 N N . LEU A 1 83 ? -9.949 14.469 10.630 1.00 96.56 83 LEU A N 1
ATOM 670 C CA . LEU A 1 83 ? -10.116 14.864 12.035 1.00 96.56 83 LEU A CA 1
ATOM 671 C C . LEU A 1 83 ? -10.844 16.201 12.198 1.00 96.56 83 LEU A C 1
ATOM 673 O O . LEU A 1 83 ? -11.632 16.353 13.127 1.00 96.56 83 LEU A O 1
ATOM 677 N N . ALA A 1 84 ? -10.624 17.149 11.284 1.00 96.25 84 ALA A N 1
ATOM 678 C CA . ALA A 1 84 ? -11.351 18.417 11.283 1.00 96.25 84 ALA A CA 1
ATOM 679 C C . ALA A 1 84 ? -12.848 18.254 10.947 1.00 96.25 84 ALA A C 1
ATOM 681 O O . ALA A 1 84 ? -13.641 19.142 11.243 1.00 96.25 84 ALA A O 1
ATOM 682 N N . MET A 1 85 ? -13.244 17.129 10.340 1.00 95.44 85 MET A N 1
ATOM 683 C CA . MET A 1 85 ? -14.630 16.833 9.960 1.00 95.44 85 MET A CA 1
ATOM 684 C C . MET A 1 85 ? -15.339 15.888 10.938 1.00 95.44 85 MET A C 1
ATOM 686 O O . MET A 1 85 ? -16.563 15.781 10.909 1.00 95.44 85 MET A O 1
ATOM 690 N N . GLY A 1 86 ? -14.600 15.181 11.793 1.00 90.31 86 GLY A N 1
ATOM 691 C CA . GLY A 1 86 ? -15.173 14.234 12.739 1.00 90.31 86 GLY A CA 1
ATOM 692 C C . GLY A 1 86 ? -14.135 13.326 13.386 1.00 90.31 86 GLY A C 1
ATOM 693 O O . GLY A 1 86 ? -12.934 13.406 13.131 1.00 90.31 86 GLY A O 1
ATOM 694 N N . ARG A 1 87 ? -14.601 12.421 14.251 1.00 91.12 87 ARG A N 1
ATOM 695 C CA . ARG A 1 87 ? -13.723 11.428 14.882 1.00 91.12 87 ARG A CA 1
ATOM 696 C C . ARG A 1 87 ? -13.228 10.431 13.837 1.00 91.12 87 ARG A C 1
ATOM 698 O O . ARG A 1 87 ? -14.024 9.856 13.105 1.00 91.12 87 ARG A O 1
ATOM 705 N N . THR A 1 88 ? -11.924 10.174 13.839 1.00 94.94 88 THR A N 1
ATOM 706 C CA . THR A 1 88 ? -11.292 9.148 13.002 1.00 94.94 88 THR A CA 1
ATOM 707 C C . THR A 1 88 ? -10.639 8.079 13.877 1.00 94.94 88 THR A C 1
ATOM 709 O O . THR A 1 88 ? -10.251 8.356 15.020 1.00 94.94 88 THR A O 1
ATOM 712 N N . PRO A 1 89 ? -10.514 6.834 13.390 1.00 94.56 89 PRO A N 1
ATOM 713 C CA . PRO A 1 89 ? -9.786 5.802 14.113 1.00 94.56 89 PRO A CA 1
ATOM 714 C C . PRO A 1 89 ? -8.282 6.117 14.182 1.00 94.56 89 PRO A C 1
ATOM 716 O O . PRO A 1 89 ? -7.730 6.890 13.396 1.00 94.56 89 PRO A O 1
ATOM 719 N N . LYS A 1 90 ? -7.571 5.479 15.122 1.00 95.25 90 LYS A N 1
ATOM 720 C CA . LYS A 1 90 ? -6.110 5.640 15.249 1.00 95.25 90 LYS A CA 1
ATOM 721 C C . LYS A 1 90 ? -5.360 5.119 14.015 1.00 95.25 90 LYS A C 1
ATOM 723 O O . LYS A 1 90 ? -4.380 5.743 13.610 1.00 95.25 90 LYS A O 1
ATOM 728 N N . ARG A 1 91 ? -5.835 4.015 13.434 1.00 97.19 91 ARG A N 1
ATOM 729 C CA . ARG A 1 91 ? -5.308 3.344 12.237 1.00 97.19 91 ARG A CA 1
ATOM 730 C C . ARG A 1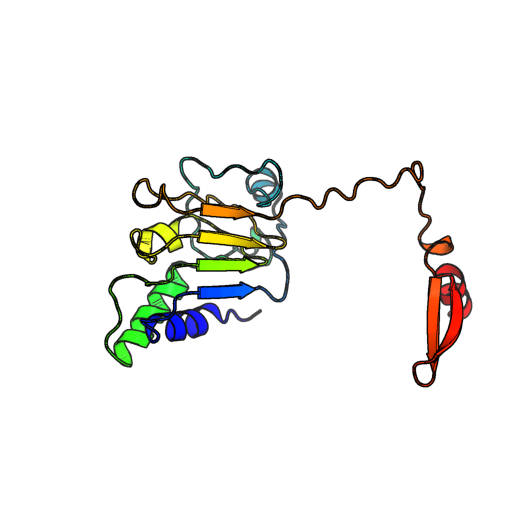 91 ? -6.463 2.987 11.295 1.00 97.19 91 ARG A C 1
ATOM 732 O O . ARG A 1 91 ? -7.596 2.834 11.752 1.00 97.19 91 ARG A O 1
ATOM 739 N N . LEU A 1 92 ? -6.178 2.867 10.003 1.00 97.62 92 LEU A N 1
ATOM 740 C CA . LEU A 1 92 ? -7.136 2.466 8.977 1.00 97.62 92 LEU A CA 1
ATOM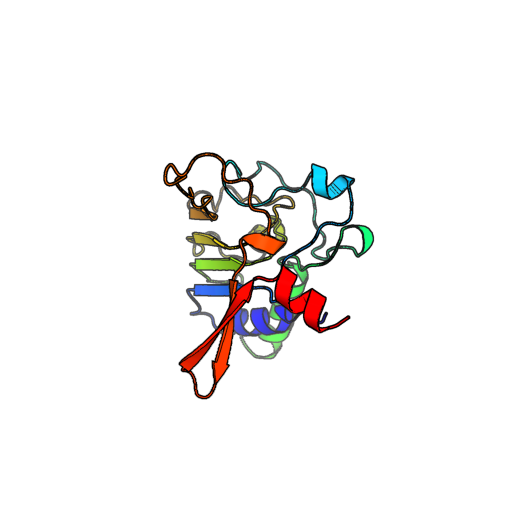 741 C C . LEU A 1 92 ? -7.604 1.033 9.231 1.00 97.62 92 LEU A C 1
ATOM 743 O O . LEU A 1 92 ? -6.792 0.116 9.354 1.00 97.62 92 LEU A O 1
ATOM 747 N N . GLY A 1 93 ? -8.923 0.849 9.276 1.00 96.69 93 GLY A N 1
ATOM 748 C CA . GLY A 1 93 ? -9.563 -0.445 9.510 1.00 96.69 93 GLY A CA 1
ATOM 749 C C . GLY A 1 93 ? -9.752 -1.316 8.268 1.00 96.69 93 GLY A C 1
ATOM 750 O O . GLY A 1 93 ? -10.531 -2.262 8.329 1.00 96.69 93 GLY A O 1
ATOM 751 N N . ILE A 1 94 ? -9.065 -0.999 7.169 1.00 98.00 94 ILE A N 1
ATOM 752 C CA . ILE A 1 94 ? -9.190 -1.685 5.879 1.00 98.00 94 ILE A CA 1
ATOM 753 C C . ILE A 1 94 ? -8.707 -3.133 6.013 1.00 98.00 94 ILE A C 1
ATOM 755 O O . ILE A 1 94 ? -7.595 -3.389 6.475 1.00 98.00 94 ILE A O 1
ATOM 759 N N . LYS A 1 95 ? -9.534 -4.083 5.569 1.00 98.31 95 LYS A N 1
ATOM 760 C CA . LYS A 1 95 ? -9.226 -5.521 5.573 1.00 98.31 95 LYS A CA 1
ATOM 761 C C . LYS A 1 95 ? -8.544 -5.963 4.284 1.00 98.31 95 LYS A C 1
ATOM 763 O O . LYS A 1 95 ? -7.650 -6.806 4.331 1.00 98.31 95 LYS A O 1
ATOM 768 N N . THR A 1 96 ? -8.963 -5.413 3.146 1.00 98.56 96 THR A N 1
ATOM 769 C CA . THR A 1 96 ? -8.416 -5.747 1.824 1.00 98.56 96 THR A CA 1
ATOM 770 C C . THR A 1 96 ? -7.997 -4.485 1.088 1.00 98.56 96 THR A C 1
ATOM 772 O O . THR A 1 96 ? -8.841 -3.636 0.801 1.00 98.56 96 THR A O 1
ATOM 775 N N . LEU A 1 97 ? -6.713 -4.383 0.753 1.00 98.44 97 LEU A N 1
ATOM 776 C CA . LEU A 1 97 ? -6.177 -3.314 -0.084 1.00 98.44 97 LEU A CA 1
ATOM 777 C C . LEU A 1 97 ? -5.796 -3.878 -1.454 1.00 98.44 97 LEU A C 1
ATOM 779 O O . LEU A 1 97 ? -5.042 -4.842 -1.533 1.00 98.44 97 LEU A O 1
ATOM 783 N N . VAL A 1 98 ? -6.302 -3.280 -2.526 1.00 97.94 98 VAL A N 1
ATOM 784 C CA . VAL A 1 98 ? -5.905 -3.601 -3.900 1.00 97.94 98 VAL A CA 1
ATOM 785 C C . VAL A 1 98 ? -5.199 -2.386 -4.489 1.00 97.94 98 VAL A C 1
ATOM 787 O O . VAL A 1 98 ? -5.743 -1.286 -4.422 1.00 97.94 98 VAL A O 1
ATOM 790 N N . LEU A 1 99 ? -4.004 -2.575 -5.043 1.00 96.69 99 LEU A N 1
ATOM 791 C CA . LEU A 1 99 ? -3.179 -1.512 -5.620 1.00 96.69 99 LEU A CA 1
ATOM 792 C C . LEU A 1 99 ? -2.800 -1.880 -7.052 1.00 96.69 99 LEU A C 1
ATOM 794 O O . LEU A 1 99 ? -2.312 -2.984 -7.287 1.00 96.69 99 LEU A O 1
ATOM 798 N N . THR A 1 100 ? -3.001 -0.950 -7.984 1.00 94.38 100 THR A N 1
ATOM 799 C CA . THR A 1 100 ? -2.622 -1.100 -9.396 1.00 94.38 100 THR A CA 1
ATOM 800 C C . THR A 1 100 ? -1.735 0.059 -9.831 1.00 94.38 100 THR A C 1
ATOM 802 O O . THR A 1 100 ? -2.156 1.208 -9.717 1.00 94.38 100 THR A O 1
ATOM 805 N N . GLY A 1 101 ? -0.531 -0.227 -10.333 1.00 91.50 101 GLY A N 1
ATOM 806 C CA . GLY A 1 101 ? 0.362 0.804 -10.880 1.00 91.50 101 GLY A CA 1
ATOM 807 C C . GLY A 1 101 ? 1.018 1.715 -9.835 1.00 91.50 101 GLY A C 1
ATOM 808 O O . GLY A 1 101 ? 1.273 2.878 -10.122 1.00 91.50 101 GLY A O 1
ATOM 809 N N . PHE A 1 102 ? 1.256 1.232 -8.613 1.00 92.19 102 PHE A N 1
ATOM 810 C CA . PHE A 1 102 ? 1.895 2.023 -7.552 1.00 92.19 102 PHE A CA 1
ATOM 811 C C . PHE A 1 102 ? 3.362 1.646 -7.361 1.00 92.19 102 PHE A C 1
ATOM 813 O O . PHE A 1 102 ? 3.721 0.473 -7.446 1.00 92.19 102 PHE A O 1
ATOM 820 N N . VAL A 1 103 ? 4.189 2.622 -6.990 1.00 91.25 103 VAL A N 1
ATOM 821 C CA . VAL A 1 103 ? 5.462 2.356 -6.309 1.00 91.25 103 VAL A CA 1
ATOM 822 C C . VAL A 1 103 ? 5.169 2.149 -4.821 1.00 91.25 103 VAL A C 1
ATOM 824 O O . VAL A 1 103 ? 4.423 2.918 -4.212 1.00 91.25 103 VAL A O 1
ATOM 827 N N . VAL A 1 104 ? 5.695 1.087 -4.222 1.00 92.00 104 VAL A N 1
ATOM 828 C CA . VAL A 1 104 ? 5.276 0.637 -2.892 1.00 92.00 104 VAL A CA 1
ATOM 829 C C . VAL A 1 104 ? 6.488 0.407 -2.003 1.00 92.00 104 VAL A C 1
ATOM 831 O O . VAL A 1 104 ? 7.408 -0.324 -2.360 1.00 92.00 104 VAL A O 1
ATOM 834 N N . ASP A 1 105 ? 6.455 1.004 -0.815 1.00 90.25 105 ASP A N 1
ATOM 835 C CA . ASP A 1 105 ? 7.362 0.707 0.288 1.00 90.25 105 ASP A CA 1
ATOM 836 C C . ASP A 1 105 ? 6.562 0.284 1.535 1.00 90.25 105 ASP A C 1
ATOM 838 O O . ASP A 1 105 ? 5.335 0.142 1.506 1.00 90.25 105 ASP A O 1
ATOM 842 N N . ALA A 1 106 ? 7.259 0.015 2.635 1.00 91.12 106 ALA A N 1
ATOM 843 C CA . ALA A 1 106 ? 6.627 -0.449 3.863 1.00 91.12 106 ALA A CA 1
ATOM 844 C C . ALA A 1 106 ? 5.934 0.654 4.677 1.00 91.12 106 ALA A C 1
ATOM 846 O O . ALA A 1 106 ? 5.025 0.359 5.459 1.00 91.12 106 ALA A O 1
ATOM 847 N N . ASP A 1 107 ? 6.346 1.915 4.543 1.00 90.75 107 ASP A N 1
ATOM 848 C CA . ASP A 1 107 ? 6.015 2.951 5.519 1.00 90.75 107 ASP A CA 1
ATOM 849 C C . ASP A 1 107 ? 4.503 3.190 5.687 1.00 90.75 107 ASP A C 1
ATOM 851 O O . ASP A 1 107 ? 4.055 3.249 6.841 1.00 90.75 107 ASP A O 1
ATOM 855 N N . PRO A 1 108 ? 3.684 3.278 4.618 1.00 93.81 108 PRO A N 1
ATOM 856 C CA . PRO A 1 108 ? 2.233 3.384 4.738 1.00 93.81 108 PRO A CA 1
ATOM 857 C C . PRO A 1 108 ? 1.631 2.302 5.633 1.00 93.81 108 PRO A C 1
ATOM 859 O O . PRO A 1 108 ? 0.813 2.597 6.507 1.00 93.81 108 PRO A O 1
ATOM 862 N N . PHE A 1 109 ? 2.067 1.055 5.448 1.00 95.62 109 PHE A N 1
ATOM 863 C CA . PHE A 1 109 ? 1.553 -0.109 6.163 1.00 95.62 109 PHE A CA 1
ATOM 864 C C . PHE A 1 109 ? 1.931 -0.058 7.639 1.00 95.62 109 PHE A C 1
ATOM 866 O O . PHE A 1 109 ? 1.065 -0.187 8.505 1.00 95.62 109 PHE A O 1
ATOM 873 N N . LEU A 1 110 ? 3.202 0.213 7.938 1.00 93.06 110 LEU A N 1
ATOM 874 C CA . LEU A 1 110 ? 3.715 0.254 9.308 1.00 93.06 110 LEU A CA 1
ATOM 875 C C . LEU A 1 110 ? 3.024 1.330 10.160 1.00 93.06 110 LEU A C 1
ATOM 877 O O . LEU A 1 110 ? 2.684 1.088 11.328 1.00 93.06 110 LEU A O 1
ATOM 881 N N . HIS A 1 111 ? 2.783 2.502 9.568 1.00 94.19 111 HIS A N 1
ATOM 882 C CA . HIS A 1 111 ? 2.275 3.670 10.284 1.00 94.19 111 HIS A CA 1
ATOM 883 C C . HIS A 1 111 ? 0.748 3.714 10.341 1.00 94.19 111 HIS A C 1
ATOM 885 O O . HIS A 1 111 ? 0.183 4.012 11.397 1.00 94.19 111 HIS A O 1
ATOM 891 N N . TRP A 1 112 ? 0.068 3.405 9.233 1.00 97.06 112 TRP A N 1
ATOM 892 C CA . TRP A 1 112 ? -1.330 3.806 9.074 1.00 97.06 112 TRP A CA 1
ATOM 893 C C . TRP A 1 112 ? -2.331 2.666 9.020 1.00 97.06 112 TRP A C 1
ATOM 895 O O . TRP A 1 112 ? -3.487 2.898 9.368 1.00 97.06 112 TRP A O 1
ATOM 905 N N . PHE A 1 113 ? -1.930 1.446 8.671 1.00 97.62 113 PHE A N 1
ATOM 906 C CA . PHE A 1 113 ? -2.846 0.306 8.637 1.00 97.62 113 PHE A CA 1
ATOM 907 C C . PHE A 1 113 ? -2.902 -0.401 9.992 1.00 97.62 113 PHE A C 1
ATOM 909 O O . PHE A 1 113 ? -1.898 -0.535 10.698 1.00 97.62 113 PHE A O 1
ATOM 916 N N . ASP A 1 114 ? -4.100 -0.831 10.387 1.00 97.50 114 ASP A N 1
ATOM 917 C CA . ASP A 1 114 ? -4.296 -1.626 11.597 1.00 97.50 114 ASP A CA 1
ATOM 918 C C . ASP A 1 114 ? -3.801 -3.068 11.358 1.00 97.50 114 ASP A C 1
ATOM 920 O O . ASP A 1 114 ? -4.389 -3.783 10.537 1.00 97.50 114 ASP A O 1
ATOM 924 N N . PRO A 1 115 ? -2.748 -3.528 12.068 1.00 96.94 115 PRO A N 1
ATOM 925 C CA . PRO A 1 115 ? -2.175 -4.859 11.866 1.00 96.94 115 PRO A CA 1
ATOM 926 C C . PRO A 1 115 ? -3.149 -5.992 12.197 1.00 96.94 115 PRO A C 1
ATOM 928 O O . PRO A 1 115 ? -3.021 -7.091 11.662 1.00 96.94 115 PRO A O 1
ATOM 931 N N . HIS A 1 116 ? -4.150 -5.743 13.043 1.00 96.31 116 HIS A N 1
ATOM 932 C CA . HIS A 1 116 ? -5.135 -6.751 13.420 1.00 96.31 116 HIS A CA 1
ATOM 933 C C . HIS A 1 116 ? -6.326 -6.808 12.464 1.00 96.31 116 HIS A C 1
ATOM 935 O O . HIS A 1 116 ? -7.055 -7.803 12.485 1.00 96.31 116 HIS A O 1
ATOM 941 N N . LYS A 1 117 ? -6.530 -5.779 11.632 1.00 97.12 117 LYS A N 1
ATOM 942 C CA . LYS A 1 117 ? -7.632 -5.727 10.662 1.00 97.12 117 LYS A CA 1
ATOM 943 C C . LYS A 1 117 ? -7.194 -6.021 9.239 1.00 97.12 117 LYS A C 1
ATOM 945 O O . LYS A 1 117 ? -7.941 -6.703 8.543 1.00 97.12 117 LYS A O 1
ATOM 950 N N . LEU A 1 118 ? -6.016 -5.563 8.817 1.00 98.31 118 LEU A N 1
ATOM 951 C CA . LEU A 1 118 ? -5.517 -5.848 7.476 1.00 98.31 118 LEU A CA 1
ATOM 952 C C . LEU A 1 118 ? -5.338 -7.364 7.310 1.00 98.31 118 LEU A C 1
ATOM 954 O O . LEU A 1 118 ? -4.703 -8.026 8.132 1.00 98.31 118 LEU A O 1
ATOM 958 N N . ARG A 1 119 ? -5.953 -7.927 6.268 1.00 98.44 119 ARG A N 1
ATOM 959 C CA . ARG A 1 119 ? -5.929 -9.365 5.958 1.00 98.44 119 ARG A CA 1
ATOM 960 C C . ARG A 1 119 ? -5.275 -9.655 4.625 1.00 98.44 119 ARG A C 1
ATOM 962 O O . ARG A 1 119 ? -4.611 -10.678 4.503 1.00 98.44 119 ARG A O 1
ATOM 969 N N . SER A 1 120 ? -5.456 -8.786 3.634 1.00 98.38 120 SER A N 1
ATOM 970 C CA . SER A 1 120 ? -4.880 -9.008 2.313 1.00 98.38 120 SER 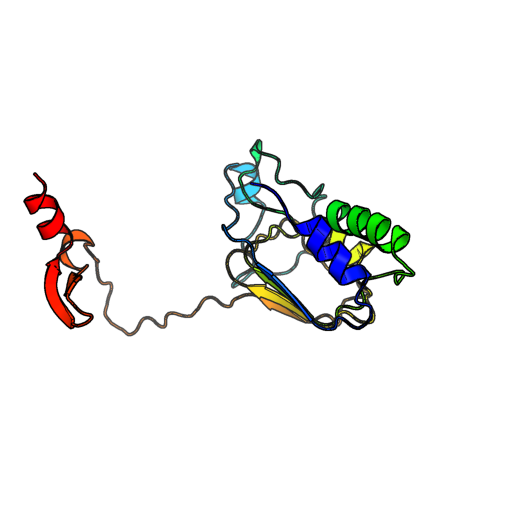A CA 1
ATOM 971 C C . SER A 1 120 ? -4.457 -7.719 1.626 1.00 98.38 120 SER A C 1
ATOM 973 O O . SER A 1 120 ? -5.143 -6.698 1.709 1.00 98.38 120 SER A O 1
ATOM 975 N N . ILE A 1 121 ? -3.331 -7.809 0.921 1.00 98.31 121 ILE A N 1
ATOM 976 C CA . ILE A 1 121 ? -2.860 -6.817 -0.041 1.00 98.31 121 ILE A CA 1
ATOM 977 C C . ILE A 1 121 ? -2.786 -7.518 -1.395 1.00 98.31 121 ILE A C 1
ATOM 979 O O . ILE A 1 121 ? -2.190 -8.589 -1.502 1.00 98.31 121 ILE A O 1
ATOM 983 N N . HIS A 1 122 ? -3.405 -6.941 -2.417 1.00 97.44 122 HIS A N 1
ATOM 984 C CA . HIS A 1 122 ? -3.382 -7.460 -3.776 1.00 97.44 122 HIS A CA 1
ATOM 985 C C . HIS A 1 122 ? -2.769 -6.419 -4.706 1.00 97.44 122 HIS A C 1
ATOM 987 O O . HIS A 1 122 ? -3.383 -5.393 -4.995 1.00 97.44 122 HIS A O 1
ATOM 993 N N . PHE A 1 123 ? -1.565 -6.699 -5.180 1.00 96.31 123 PHE A N 1
ATOM 994 C CA . PHE A 1 123 ? -0.940 -5.950 -6.255 1.00 96.31 123 PHE A CA 1
ATOM 995 C C . PHE A 1 123 ? -1.477 -6.448 -7.599 1.00 96.31 123 PHE A C 1
ATOM 997 O O . PHE A 1 123 ? -1.576 -7.653 -7.826 1.00 96.31 123 PHE A O 1
ATOM 1004 N N . LYS A 1 124 ? -1.848 -5.516 -8.473 1.00 92.06 124 LYS A N 1
ATOM 1005 C CA . LYS A 1 124 ? -2.281 -5.753 -9.852 1.00 92.06 124 LYS A CA 1
ATOM 1006 C C . LYS A 1 124 ? -1.459 -4.877 -10.799 1.00 92.06 124 LYS A C 1
ATOM 1008 O O . LYS A 1 124 ? -0.956 -3.834 -10.387 1.00 92.06 124 LYS A O 1
ATOM 1013 N N . GLY A 1 125 ? -1.386 -5.259 -12.073 1.00 87.50 125 GLY A N 1
ATOM 1014 C CA . GLY A 1 125 ? -0.669 -4.482 -13.091 1.00 87.50 125 GLY A CA 1
ATOM 1015 C C . GLY A 1 125 ? 0.788 -4.212 -12.700 1.00 87.50 125 GLY A C 1
ATOM 1016 O O . GLY A 1 125 ? 1.427 -5.056 -12.072 1.00 87.50 125 GLY A O 1
ATOM 1017 N N . HIS A 1 126 ? 1.290 -3.023 -13.032 1.00 90.19 126 HIS A N 1
ATOM 1018 C CA . HIS A 1 126 ? 2.696 -2.657 -12.853 1.00 90.19 126 HIS A CA 1
ATOM 1019 C C . HIS A 1 126 ? 2.994 -1.984 -11.504 1.00 90.19 126 HIS A C 1
ATOM 1021 O O . HIS A 1 126 ? 3.317 -0.800 -11.438 1.00 90.19 126 HIS A O 1
ATOM 1027 N N . CYS A 1 127 ? 2.873 -2.726 -10.399 1.00 93.25 127 CYS A N 1
ATOM 1028 C CA . CYS A 1 127 ? 3.329 -2.239 -9.091 1.00 93.25 127 CYS A CA 1
ATOM 1029 C C . CYS A 1 127 ? 4.832 -2.479 -8.895 1.00 93.25 127 CYS A C 1
ATOM 1031 O O . CYS A 1 127 ? 5.316 -3.584 -9.122 1.00 93.25 127 CYS A O 1
ATOM 1033 N N . ILE A 1 128 ? 5.565 -1.476 -8.415 1.00 91.56 128 ILE A N 1
ATOM 1034 C CA . ILE A 1 128 ? 7.017 -1.538 -8.217 1.00 91.56 128 ILE A CA 1
ATOM 1035 C C . ILE A 1 128 ? 7.338 -1.590 -6.724 1.00 91.56 128 ILE A C 1
ATOM 1037 O O . ILE A 1 128 ? 6.897 -0.743 -5.953 1.00 91.56 128 ILE A O 1
ATOM 1041 N N . ASP A 1 129 ? 8.141 -2.567 -6.323 1.00 91.50 129 ASP A N 1
ATOM 1042 C CA . ASP A 1 129 ? 8.701 -2.698 -4.985 1.00 91.50 129 ASP A CA 1
ATOM 1043 C C . ASP A 1 129 ? 9.914 -1.773 -4.816 1.00 91.50 129 ASP A C 1
ATOM 1045 O O . ASP A 1 129 ? 10.974 -2.002 -5.405 1.00 91.50 129 ASP A O 1
ATOM 1049 N N . ALA A 1 130 ? 9.747 -0.751 -3.977 1.00 88.31 130 ALA A N 1
ATOM 1050 C CA . ALA A 1 130 ? 10.781 0.197 -3.569 1.00 88.31 130 ALA A CA 1
ATOM 1051 C C . ALA A 1 130 ? 11.304 -0.053 -2.138 1.00 88.31 130 ALA A C 1
ATOM 1053 O O . ALA A 1 130 ? 11.957 0.813 -1.553 1.00 88.31 130 ALA A O 1
ATOM 1054 N N . GLY A 1 131 ? 11.026 -1.225 -1.560 1.00 88.12 131 GLY A N 1
ATOM 1055 C CA . GLY A 1 131 ? 11.319 -1.564 -0.167 1.00 88.12 131 GLY A CA 1
ATOM 1056 C C . GLY A 1 131 ? 10.081 -1.995 0.619 1.00 88.12 131 GLY A C 1
ATOM 1057 O O . GLY A 1 131 ? 9.965 -1.683 1.805 1.00 88.12 131 GLY A O 1
ATOM 1058 N N . PHE A 1 132 ? 9.133 -2.666 -0.027 1.00 92.25 132 PHE A N 1
ATOM 1059 C CA . PHE A 1 132 ? 7.944 -3.218 0.591 1.00 92.25 132 PHE A CA 1
ATOM 1060 C C . PHE A 1 132 ? 8.295 -4.411 1.484 1.00 92.25 132 PHE A C 1
ATOM 1062 O O . PHE A 1 132 ? 8.889 -5.405 1.064 1.00 92.25 132 PHE A O 1
ATOM 1069 N N . TRP A 1 133 ? 7.866 -4.305 2.735 1.00 92.56 133 TRP A N 1
ATOM 1070 C CA . TRP A 1 133 ? 7.865 -5.377 3.716 1.00 92.56 133 TRP A CA 1
ATOM 1071 C C . TRP A 1 133 ? 6.746 -5.120 4.724 1.00 92.56 133 TRP A C 1
ATOM 1073 O O . TRP A 1 133 ? 6.241 -4.002 4.854 1.00 92.56 133 TRP A O 1
ATOM 1083 N N . LEU A 1 134 ? 6.355 -6.162 5.450 1.00 93.31 134 LEU A N 1
ATOM 1084 C CA . LEU A 1 134 ? 5.361 -6.069 6.513 1.00 93.31 134 LEU A CA 1
ATOM 1085 C C . LEU A 1 134 ? 5.992 -6.429 7.852 1.00 93.31 134 LEU A C 1
ATOM 1087 O O . LEU A 1 134 ? 6.767 -7.379 7.958 1.00 93.31 134 LEU A O 1
ATOM 1091 N N . ALA A 1 135 ? 5.628 -5.688 8.898 1.00 92.19 135 ALA A N 1
ATOM 1092 C CA . ALA A 1 135 ? 6.075 -6.000 10.247 1.00 92.19 135 ALA A CA 1
ATOM 1093 C C . ALA A 1 135 ? 5.602 -7.378 10.708 1.00 92.19 135 ALA A C 1
ATOM 1095 O O . ALA A 1 135 ? 4.583 -7.900 10.261 1.00 92.19 135 ALA A O 1
ATOM 1096 N N . HIS A 1 136 ? 6.298 -7.927 11.703 1.00 93.00 136 HIS A N 1
ATOM 1097 C CA . HIS A 1 136 ? 5.948 -9.212 12.304 1.00 93.00 136 HIS A CA 1
ATOM 1098 C C . HIS A 1 136 ? 4.495 -9.271 12.821 1.00 93.00 136 HIS A C 1
ATOM 1100 O O . HIS A 1 136 ? 3.858 -10.322 12.769 1.00 93.00 136 HIS A O 1
ATOM 1106 N N . SER A 1 137 ? 3.935 -8.138 13.263 1.00 95.06 137 SER A N 1
ATOM 1107 C CA . SER A 1 137 ? 2.524 -8.003 13.667 1.00 95.06 137 SER A CA 1
ATOM 1108 C C . SER A 1 137 ? 1.519 -8.178 12.516 1.00 95.06 137 SER A C 1
ATOM 1110 O O . SER A 1 137 ? 0.326 -8.351 12.759 1.00 95.06 137 SER A O 1
ATOM 1112 N N . MET A 1 138 ? 1.997 -8.143 11.273 1.00 96.12 138 MET A N 1
ATOM 1113 C CA . MET A 1 138 ? 1.249 -8.308 10.029 1.00 96.12 138 MET A CA 1
ATOM 1114 C C . MET A 1 138 ? 1.627 -9.600 9.284 1.00 96.12 138 MET A C 1
ATOM 1116 O O . MET A 1 138 ? 1.255 -9.765 8.128 1.00 96.12 138 MET A O 1
ATOM 1120 N N . ARG A 1 139 ? 2.319 -10.553 9.926 1.00 93.75 139 ARG A N 1
ATOM 1121 C CA . ARG A 1 139 ? 2.744 -11.826 9.300 1.00 93.75 139 ARG A CA 1
ATOM 1122 C C . ARG A 1 139 ? 1.594 -12.674 8.731 1.00 93.75 139 ARG A C 1
ATOM 1124 O O . ARG A 1 139 ? 1.813 -13.511 7.869 1.00 93.75 139 ARG A O 1
ATOM 1131 N N . GLN A 1 140 ? 0.375 -12.473 9.233 1.00 95.19 140 GLN A N 1
ATOM 1132 C CA . GLN A 1 140 ? -0.856 -13.123 8.771 1.00 95.19 140 GLN A CA 1
ATOM 1133 C C . GLN A 1 140 ? -1.450 -12.497 7.501 1.00 95.19 140 GLN A C 1
ATOM 1135 O O . GLN A 1 140 ? -2.421 -13.025 6.960 1.00 95.19 140 GLN A O 1
ATOM 1140 N N . VAL A 1 141 ? -0.947 -11.340 7.063 1.00 97.81 141 VAL A N 1
ATOM 1141 C CA . VAL A 1 141 ? -1.471 -10.643 5.887 1.00 97.81 141 VAL A CA 1
ATOM 1142 C C . VAL A 1 141 ? -1.083 -11.421 4.637 1.00 97.81 141 VAL A C 1
ATOM 1144 O O . VAL A 1 141 ? 0.090 -11.657 4.365 1.00 97.81 141 VAL A O 1
ATOM 1147 N N . THR A 1 142 ? -2.082 -11.797 3.843 1.00 97.75 142 THR A N 1
ATOM 1148 C CA . THR A 1 142 ? -1.858 -12.458 2.558 1.00 97.75 142 THR A CA 1
ATOM 1149 C C . THR A 1 142 ? -1.517 -11.420 1.496 1.00 97.75 142 THR A C 1
ATOM 1151 O O . THR A 1 142 ? -2.382 -10.634 1.093 1.00 97.75 142 THR A O 1
ATOM 1154 N N . VAL A 1 143 ? -0.279 -11.448 1.010 1.00 96.62 143 VAL A N 1
ATOM 1155 C CA . VAL A 1 143 ? 0.164 -10.638 -0.127 1.00 96.62 143 VAL A CA 1
ATOM 1156 C C . VAL A 1 143 ? -0.027 -11.439 -1.410 1.00 96.62 143 VAL A C 1
ATOM 1158 O O . VAL A 1 143 ? 0.478 -12.550 -1.542 1.00 96.62 143 VAL A O 1
ATOM 1161 N N . ARG A 1 144 ? -0.792 -10.882 -2.347 1.00 95.12 144 ARG A N 1
ATOM 1162 C CA . ARG A 1 144 ? -1.014 -11.436 -3.684 1.00 95.12 144 ARG A CA 1
ATOM 1163 C C . ARG A 1 144 ? -0.428 -10.478 -4.704 1.00 95.12 144 ARG A C 1
ATOM 1165 O O . ARG A 1 144 ? -0.595 -9.269 -4.573 1.00 95.12 144 ARG A O 1
ATOM 1172 N N . HIS A 1 145 ? 0.208 -11.021 -5.721 1.00 93.19 145 HIS A N 1
ATOM 1173 C CA . HIS A 1 145 ? 0.706 -10.279 -6.869 1.00 93.19 145 HIS A CA 1
ATOM 1174 C C . HIS A 1 145 ? 0.255 -10.994 -8.141 1.00 93.19 145 HIS A C 1
ATOM 1176 O O . HIS A 1 145 ? -0.151 -12.164 -8.057 1.00 93.19 145 HIS A O 1
ATOM 1182 N N . PRO A 1 146 ? 0.287 -10.322 -9.305 1.00 87.00 146 PRO A N 1
ATOM 1183 C CA . PRO A 1 146 ? 0.049 -10.996 -10.561 1.00 87.00 146 PRO A CA 1
ATOM 1184 C C . PRO A 1 146 ? 1.034 -12.150 -10.641 1.00 87.00 146 PRO A C 1
ATOM 1186 O O . PRO A 1 146 ? 2.240 -11.976 -10.422 1.00 87.00 146 PRO A O 1
ATOM 1189 N N . LYS A 1 147 ? 0.496 -13.334 -10.912 1.00 76.56 147 LYS A N 1
ATOM 1190 C CA . LYS A 1 147 ? 1.321 -14.316 -11.584 1.00 76.56 147 LYS A CA 1
ATOM 1191 C C . LYS A 1 147 ? 1.513 -13.798 -12.998 1.00 76.56 147 LYS A C 1
ATOM 1193 O O . LYS A 1 147 ? 0.587 -13.153 -13.510 1.00 76.56 147 LYS A O 1
ATOM 1198 N N . ALA A 1 148 ? 2.661 -14.033 -13.624 1.00 60.94 148 ALA A N 1
ATOM 1199 C CA . ALA A 1 148 ? 2.680 -13.934 -15.066 1.00 60.94 148 ALA A CA 1
ATOM 1200 C C . ALA A 1 148 ? 1.507 -14.794 -15.515 1.00 60.94 148 ALA A C 1
ATOM 1202 O O . ALA A 1 148 ? 1.258 -15.893 -15.004 1.00 60.94 148 ALA A O 1
ATOM 1203 N N . ILE A 1 149 ? 0.698 -14.226 -16.395 1.00 52.62 149 ILE A N 1
ATOM 1204 C CA . ILE A 1 149 ? -0.103 -15.093 -17.222 1.00 52.62 149 ILE A CA 1
ATOM 1205 C C . ILE A 1 149 ? 0.980 -15.933 -17.890 1.00 52.62 149 ILE A C 1
ATOM 1207 O O . ILE A 1 149 ? 1.759 -15.392 -18.679 1.00 52.62 149 ILE A O 1
ATOM 1211 N N . ASP A 1 150 ? 1.085 -17.209 -17.506 1.00 39.12 150 ASP A N 1
ATOM 1212 C CA . ASP A 1 150 ? 1.507 -18.223 -18.447 1.00 39.12 150 ASP A CA 1
ATOM 1213 C C . ASP A 1 150 ? 0.531 -18.000 -19.596 1.00 39.12 150 ASP A C 1
ATOM 1215 O O . ASP A 1 150 ? -0.588 -18.515 -19.634 1.00 39.12 150 ASP A O 1
ATOM 1219 N N . LEU A 1 151 ? 0.926 -17.133 -20.528 1.00 39.06 151 LEU A N 1
ATOM 1220 C CA . LEU A 1 151 ? 0.661 -17.402 -21.909 1.00 39.06 151 LEU A CA 1
ATOM 1221 C C . LEU A 1 151 ? 1.353 -18.744 -22.048 1.00 39.06 151 LEU A C 1
ATOM 1223 O O . LEU A 1 151 ? 2.550 -18.798 -22.324 1.00 39.06 151 LEU A O 1
ATOM 1227 N N . GLU A 1 152 ? 0.627 -19.824 -21.731 1.00 28.97 152 GLU A N 1
ATOM 1228 C CA . GLU A 1 152 ? 0.965 -21.102 -22.290 1.00 28.97 152 GLU A CA 1
ATOM 1229 C C . GLU A 1 152 ? 1.154 -20.754 -23.748 1.00 28.97 152 GLU A C 1
ATOM 1231 O O . GLU A 1 152 ? 0.243 -20.240 -24.412 1.00 28.97 152 GLU A O 1
ATOM 1236 N N . ALA A 1 153 ? 2.400 -20.884 -24.188 1.00 39.31 153 ALA A N 1
ATOM 1237 C CA . ALA A 1 153 ? 2.677 -20.971 -25.584 1.00 39.31 153 ALA A CA 1
ATOM 1238 C C . ALA A 1 153 ? 1.780 -22.115 -26.040 1.00 39.31 153 ALA A C 1
ATOM 1240 O O . ALA A 1 153 ? 2.125 -23.286 -25.906 1.00 39.31 153 ALA A O 1
ATOM 1241 N N . VAL A 1 154 ? 0.594 -21.775 -26.551 1.00 38.44 154 VAL A N 1
ATOM 1242 C CA . VAL A 1 154 ? -0.067 -22.609 -27.533 1.00 38.44 154 VAL A CA 1
ATOM 1243 C C . VAL A 1 154 ? 1.068 -22.912 -28.502 1.00 38.44 154 VAL A C 1
ATOM 1245 O O . VAL A 1 154 ? 1.721 -21.955 -28.932 1.00 38.44 154 VAL A O 1
ATOM 1248 N N . PRO A 1 155 ? 1.420 -24.183 -28.750 1.00 39.72 155 PRO A N 1
ATOM 1249 C CA . PRO A 1 155 ? 2.535 -24.526 -29.614 1.00 39.72 155 PRO A CA 1
ATOM 1250 C C . PRO A 1 155 ? 2.193 -24.126 -31.052 1.00 39.72 155 PRO A C 1
ATOM 1252 O O . PRO A 1 155 ? 1.863 -24.935 -31.907 1.00 39.72 155 PRO A O 1
ATOM 1255 N N . THR A 1 156 ? 2.274 -22.838 -31.326 1.00 39.81 156 THR A N 1
ATOM 1256 C CA . THR A 1 156 ? 2.547 -22.251 -32.616 1.00 39.81 156 THR A CA 1
ATOM 1257 C C . THR A 1 156 ? 3.985 -21.810 -32.474 1.00 39.81 156 THR A C 1
ATOM 1259 O O . THR A 1 156 ? 4.270 -20.835 -31.778 1.00 39.81 156 THR A O 1
ATOM 1262 N N . GLY A 1 157 ? 4.896 -22.631 -33.007 1.00 46.09 157 GLY A N 1
ATOM 1263 C CA . GLY A 1 157 ? 6.334 -22.400 -32.926 1.00 46.09 157 GLY A CA 1
ATOM 1264 C C . GLY A 1 157 ? 6.682 -20.949 -33.237 1.00 46.09 157 GLY A C 1
ATOM 1265 O O . GLY A 1 157 ? 5.980 -20.333 -34.030 1.00 46.09 157 GLY A O 1
ATOM 1266 N N . ILE A 1 158 ? 7.726 -20.441 -32.567 1.00 41.03 158 ILE A N 1
ATOM 1267 C CA . ILE A 1 158 ? 8.312 -19.093 -32.683 1.00 41.03 158 ILE A CA 1
ATOM 1268 C C . ILE A 1 158 ? 7.780 -18.362 -33.919 1.00 41.03 158 ILE A C 1
ATOM 1270 O O . ILE A 1 158 ? 8.334 -18.486 -35.013 1.00 41.03 158 ILE A O 1
ATOM 1274 N N . LEU A 1 159 ? 6.673 -17.633 -33.764 1.00 49.62 159 LEU A N 1
ATOM 1275 C CA . LEU A 1 159 ? 6.184 -16.810 -34.852 1.00 49.62 159 LEU A CA 1
ATOM 1276 C C . LEU A 1 159 ? 7.010 -15.532 -34.799 1.00 49.62 159 LEU A C 1
ATOM 1278 O O . LEU A 1 159 ? 6.853 -14.701 -33.905 1.00 49.62 159 LEU A O 1
ATOM 1282 N N . SER A 1 160 ? 7.939 -15.403 -35.744 1.00 48.47 160 SER A N 1
ATOM 1283 C CA . SER A 1 160 ? 8.495 -14.104 -36.095 1.00 48.47 160 SER A CA 1
ATOM 1284 C C . SER A 1 160 ? 7.334 -13.258 -36.611 1.00 48.47 160 SER A C 1
ATOM 1286 O O . SER A 1 160 ? 6.935 -13.387 -37.765 1.00 48.47 160 SER A O 1
ATOM 1288 N N . LEU A 1 161 ? 6.739 -12.461 -35.723 1.00 50.69 161 LEU A N 1
ATOM 1289 C CA . LEU A 1 161 ? 5.666 -11.547 -36.082 1.00 50.69 161 LEU A CA 1
ATOM 1290 C C . LEU A 1 161 ? 6.283 -10.306 -36.716 1.00 50.69 161 LEU A C 1
ATOM 1292 O O . LEU A 1 161 ? 6.948 -9.504 -36.058 1.00 50.69 161 LEU A O 1
ATOM 1296 N N . ASN A 1 162 ? 6.052 -10.138 -38.009 1.00 66.75 162 ASN A N 1
ATOM 1297 C CA . ASN A 1 162 ? 6.271 -8.885 -38.694 1.00 66.75 162 ASN A CA 1
ATOM 1298 C C . ASN A 1 162 ? 4.984 -8.064 -38.586 1.00 66.75 162 ASN A C 1
ATOM 1300 O O . ASN A 1 162 ? 4.058 -8.243 -39.372 1.00 66.75 162 ASN A O 1
ATOM 1304 N N . LEU A 1 163 ? 4.939 -7.135 -37.629 1.00 61.84 163 LEU A N 1
ATOM 1305 C CA . LEU A 1 163 ? 3.762 -6.298 -37.350 1.00 61.84 163 LEU A CA 1
ATOM 1306 C C . LEU A 1 163 ? 3.193 -5.589 -38.593 1.00 61.84 163 LEU A C 1
ATOM 1308 O O . LEU A 1 163 ? 1.991 -5.354 -38.664 1.00 61.84 163 LEU A O 1
ATOM 1312 N N . TRP A 1 164 ? 4.023 -5.298 -39.598 1.00 62.06 164 TRP A N 1
ATOM 1313 C CA . TRP A 1 164 ? 3.586 -4.678 -40.852 1.00 62.06 164 TRP A CA 1
ATOM 1314 C C . TRP A 1 164 ? 2.768 -5.613 -41.743 1.00 62.06 164 TRP A C 1
ATOM 1316 O O . TRP A 1 164 ? 1.929 -5.143 -42.509 1.00 62.06 164 TRP A O 1
ATOM 1326 N N . LYS A 1 165 ? 3.020 -6.922 -41.653 1.00 63.09 165 LYS A N 1
ATOM 1327 C CA . LYS A 1 165 ? 2.351 -7.965 -42.442 1.00 63.09 165 LYS A CA 1
ATOM 1328 C C . LYS A 1 165 ? 1.259 -8.682 -41.655 1.00 63.09 165 LYS A C 1
ATOM 1330 O O . LYS A 1 165 ? 0.239 -9.051 -42.226 1.00 63.09 165 LYS A O 1
ATOM 1335 N N . ASP A 1 166 ? 1.471 -8.858 -40.357 1.00 66.75 166 ASP A N 1
ATOM 1336 C CA . ASP A 1 166 ? 0.678 -9.784 -39.551 1.00 66.75 166 ASP A CA 1
ATOM 1337 C C . ASP A 1 166 ? -0.444 -9.081 -38.781 1.00 66.75 166 ASP A C 1
ATOM 1339 O O . ASP A 1 166 ? -1.418 -9.718 -38.375 1.00 66.75 166 ASP A O 1
ATOM 1343 N N . LEU A 1 167 ? -0.350 -7.757 -38.604 1.00 68.56 167 LEU A N 1
ATOM 1344 C CA . LEU A 1 167 ? -1.386 -6.977 -37.941 1.00 68.56 167 LEU A CA 1
ATOM 1345 C C . LEU A 1 167 ? -2.453 -6.532 -38.950 1.00 68.56 167 LEU A C 1
ATOM 1347 O O . LEU A 1 167 ? -2.187 -5.748 -39.864 1.00 68.56 167 LEU A O 1
ATOM 1351 N N . LYS A 1 168 ? -3.680 -7.021 -38.759 1.00 78.75 168 LYS A N 1
ATOM 1352 C CA . LYS A 1 168 ? -4.850 -6.694 -39.582 1.00 78.75 168 LYS A CA 1
ATOM 1353 C C . LYS A 1 168 ? -5.633 -5.538 -38.969 1.00 78.75 168 LYS A C 1
ATOM 1355 O O . LYS A 1 168 ? -6.156 -5.640 -37.862 1.00 78.75 168 LYS A O 1
ATOM 1360 N N . VAL A 1 169 ? -5.733 -4.448 -39.714 1.00 76.12 169 VAL A N 1
ATOM 1361 C CA . VAL A 1 169 ? -6.554 -3.278 -39.419 1.00 76.12 169 VAL A CA 1
ATOM 1362 C C . VAL A 1 169 ? -7.924 -3.479 -40.051 1.00 76.12 169 VAL A C 1
ATOM 1364 O O . VAL A 1 169 ? -8.044 -3.775 -41.238 1.00 76.12 169 VAL A O 1
ATOM 1367 N N . VAL A 1 170 ? -8.971 -3.320 -39.247 1.00 78.69 170 VAL A N 1
ATOM 1368 C CA . VAL A 1 170 ? -10.351 -3.522 -39.686 1.00 78.69 170 VAL A CA 1
ATOM 1369 C C . VAL A 1 170 ? -11.087 -2.188 -39.721 1.00 78.69 170 VAL A C 1
ATOM 1371 O O . VAL A 1 170 ? -11.219 -1.520 -38.696 1.00 78.69 170 VAL A O 1
ATOM 1374 N N . GLY A 1 171 ? -11.606 -1.824 -40.893 1.00 71.25 171 GLY A N 1
ATOM 1375 C CA . GLY A 1 171 ? -12.512 -0.695 -41.069 1.00 71.25 171 GLY A CA 1
ATOM 1376 C C . GLY A 1 171 ? -13.937 -1.084 -40.679 1.00 71.25 171 GLY A C 1
ATOM 1377 O O . GLY A 1 171 ? -14.490 -2.069 -41.180 1.00 71.25 171 GLY A O 1
ATOM 1378 N N . LEU A 1 172 ? -14.545 -0.311 -39.778 1.00 73.12 172 LEU A N 1
ATOM 1379 C CA . LEU A 1 172 ? -15.921 -0.507 -39.321 1.00 73.12 172 LEU A CA 1
ATOM 1380 C C . LEU A 1 172 ? -16.804 0.650 -39.801 1.00 73.12 172 LEU A C 1
ATOM 1382 O O . LEU A 1 172 ? -16.486 1.814 -39.566 1.00 73.12 172 LEU A O 1
ATOM 1386 N N . LYS A 1 173 ? -17.957 0.339 -40.405 1.00 60.81 173 LYS A N 1
ATOM 1387 C CA . LYS A 1 173 ? -18.994 1.323 -40.754 1.00 60.81 173 LYS A CA 1
ATOM 1388 C C . LYS A 1 173 ? -20.342 0.841 -40.232 1.00 60.81 173 LYS A C 1
ATOM 1390 O O . LYS A 1 173 ? -20.776 -0.268 -40.532 1.00 60.81 173 LYS A O 1
ATOM 1395 N N . GLY A 1 174 ? -20.979 1.651 -39.385 1.00 68.94 174 GLY A N 1
ATOM 1396 C CA . GLY A 1 174 ? -22.222 1.267 -38.701 1.00 68.94 174 GLY A CA 1
ATOM 1397 C C . GLY A 1 174 ? -22.074 0.037 -37.793 1.00 68.94 174 GLY A C 1
ATOM 1398 O O . GLY A 1 174 ? -23.011 -0.743 -37.669 1.00 68.94 174 GLY A O 1
ATOM 1399 N N . GLY A 1 175 ? -20.883 -0.184 -37.222 1.00 71.38 175 GLY A N 1
ATOM 1400 C CA . GLY A 1 175 ? -20.588 -1.343 -36.367 1.00 71.38 175 GLY A CA 1
ATOM 1401 C C . GLY A 1 175 ? -20.355 -2.660 -37.116 1.00 71.38 175 GLY A C 1
ATOM 1402 O O . GLY A 1 175 ? -20.098 -3.677 -36.479 1.00 71.38 175 GLY A O 1
ATOM 1403 N N . LYS A 1 176 ? -20.408 -2.660 -38.455 1.00 66.56 176 LYS A N 1
ATOM 1404 C CA . LYS A 1 176 ? -20.078 -3.824 -39.283 1.00 66.56 176 LYS A CA 1
ATOM 1405 C C . LYS A 1 176 ? -18.717 -3.653 -39.942 1.00 66.56 176 LYS A C 1
ATOM 1407 O O . LYS A 1 176 ? -18.371 -2.568 -40.410 1.00 66.56 176 LYS A O 1
ATOM 1412 N N . LYS A 1 177 ? -17.969 -4.754 -39.985 1.00 78.81 177 LYS A N 1
ATOM 1413 C CA . LYS A 1 177 ? -16.716 -4.884 -40.725 1.00 78.81 177 LYS A CA 1
ATOM 1414 C C . LYS A 1 177 ? -16.977 -4.699 -42.211 1.00 78.81 177 LYS A C 1
ATOM 1416 O O . LYS A 1 177 ? -17.739 -5.460 -42.797 1.00 78.81 177 LYS A O 1
ATOM 1421 N N . VAL A 1 178 ? -16.358 -3.672 -42.777 1.00 78.56 178 VAL A N 1
ATOM 1422 C CA . VAL A 1 178 ? -16.441 -3.341 -44.204 1.00 78.56 178 VAL A CA 1
ATOM 1423 C C . VAL A 1 178 ? -15.103 -3.524 -44.905 1.00 78.56 178 VAL A C 1
ATOM 1425 O O . VAL A 1 178 ? -15.093 -3.816 -46.093 1.00 78.56 178 VAL A O 1
ATOM 1428 N N . GLU A 1 179 ? -13.989 -3.417 -44.178 1.00 76.25 179 GLU A N 1
ATOM 1429 C CA . GLU A 1 179 ? -12.646 -3.485 -44.754 1.00 76.25 179 GLU A CA 1
ATOM 1430 C C . GLU A 1 179 ? -11.694 -4.208 -43.797 1.00 76.25 179 GLU A C 1
ATOM 1432 O O . GLU A 1 179 ? -11.827 -4.109 -42.577 1.00 76.25 179 GLU A O 1
ATOM 1437 N N . GLU A 1 180 ? -10.739 -4.949 -44.347 1.00 79.00 180 GLU A N 1
ATOM 1438 C CA . GLU A 1 180 ? -9.639 -5.573 -43.616 1.00 79.00 180 GLU A CA 1
ATOM 1439 C C . GLU A 1 180 ? -8.379 -5.422 -44.456 1.00 79.00 180 GLU A C 1
ATOM 1441 O O . GLU A 1 180 ? -8.317 -5.932 -45.571 1.00 79.00 180 GLU A O 1
ATOM 1446 N N . VAL A 1 181 ? -7.396 -4.711 -43.922 1.00 78.69 181 VAL A N 1
ATOM 1447 C CA . VAL A 1 181 ? -6.112 -4.448 -44.578 1.00 78.69 181 VAL A CA 1
ATOM 1448 C C . VAL A 1 181 ? -4.990 -4.669 -43.579 1.00 78.69 181 VAL A C 1
ATOM 1450 O O . VAL A 1 181 ? -5.205 -4.604 -42.370 1.00 78.69 181 VAL A O 1
ATOM 1453 N N . THR A 1 182 ? -3.784 -4.945 -44.048 1.00 80.56 182 THR A N 1
ATOM 1454 C CA . THR A 1 182 ? -2.617 -5.039 -43.164 1.00 80.56 182 THR A CA 1
ATOM 1455 C C . THR A 1 182 ? -2.093 -3.650 -42.813 1.00 80.56 182 THR A C 1
ATOM 1457 O O . THR A 1 182 ? -2.264 -2.689 -43.566 1.00 80.56 182 THR A O 1
ATOM 1460 N N . LEU A 1 183 ? -1.438 -3.517 -41.659 1.00 66.62 183 LEU A N 1
ATOM 1461 C CA . LEU A 1 183 ? -0.914 -2.229 -41.198 1.00 66.62 183 LEU A CA 1
ATOM 1462 C C . LEU A 1 183 ? 0.040 -1.575 -42.221 1.00 66.62 183 LEU A C 1
ATOM 1464 O O . LEU A 1 183 ? -0.008 -0.361 -42.410 1.00 66.62 183 LEU A O 1
ATOM 1468 N N . GLY A 1 184 ? 0.849 -2.363 -42.940 1.00 69.62 184 GLY A N 1
ATOM 1469 C CA . GLY A 1 184 ? 1.736 -1.841 -43.986 1.00 69.62 184 GLY A CA 1
ATOM 1470 C C . GLY A 1 184 ? 1.038 -1.328 -45.245 1.00 69.62 184 GLY A C 1
ATOM 1471 O O . GLY A 1 184 ? 1.596 -0.488 -45.950 1.00 69.62 184 GLY A O 1
ATOM 1472 N N . GLU A 1 185 ? -0.184 -1.774 -45.526 1.00 69.94 185 GLU A N 1
ATOM 1473 C CA . GLU A 1 185 ? -0.990 -1.243 -46.631 1.00 69.94 185 GLU A CA 1
ATOM 1474 C C . GLU A 1 185 ? -1.614 0.108 -46.262 1.00 69.94 185 GLU A C 1
ATOM 1476 O O . GLU A 1 185 ? -1.677 1.005 -47.102 1.00 69.94 185 GLU A O 1
ATOM 1481 N N . VAL A 1 186 ? -1.982 0.297 -44.988 1.00 64.06 186 VAL A N 1
ATOM 1482 C CA . VAL A 1 186 ? -2.534 1.566 -44.483 1.00 64.06 186 VAL A CA 1
ATOM 1483 C C . VAL A 1 186 ? -1.529 2.714 -44.617 1.00 64.06 186 VAL A C 1
ATOM 1485 O O . VAL A 1 186 ? -1.921 3.827 -44.969 1.00 64.06 186 VAL A O 1
ATOM 1488 N N . GLU A 1 187 ? -0.239 2.468 -44.368 1.00 61.56 187 GLU A N 1
ATOM 1489 C CA . GLU A 1 187 ? 0.786 3.516 -44.481 1.00 61.56 187 GLU A CA 1
ATOM 1490 C C . GLU A 1 187 ? 1.155 3.868 -45.928 1.00 61.56 187 GLU A C 1
ATOM 1492 O O . GLU A 1 187 ? 1.351 5.045 -46.235 1.00 61.56 187 GLU A O 1
ATOM 1497 N N . LYS A 1 188 ? 1.159 2.897 -46.852 1.00 61.09 188 LYS A N 1
ATOM 1498 C CA . LYS A 1 188 ? 1.397 3.173 -48.282 1.00 61.09 188 LYS A CA 1
ATOM 1499 C C . LYS A 1 188 ? 0.316 4.049 -48.912 1.00 61.09 188 LYS A C 1
ATOM 1501 O O . LYS A 1 188 ? 0.621 4.822 -49.809 1.00 61.09 188 LYS A O 1
ATOM 1506 N N . CYS A 1 189 ? -0.926 3.959 -48.442 1.00 55.03 189 CYS A N 1
ATOM 1507 C CA . CYS A 1 189 ? -2.025 4.801 -48.924 1.00 55.03 189 CYS A CA 1
ATOM 1508 C C . CYS A 1 189 ? -2.014 6.232 -48.354 1.00 55.03 189 CYS A C 1
ATOM 1510 O O . CYS A 1 189 ? -2.846 7.043 -48.755 1.00 55.03 189 CYS A O 1
ATOM 1512 N N . ARG A 1 190 ? -1.111 6.547 -47.413 1.00 53.22 190 ARG A N 1
ATOM 1513 C CA . ARG A 1 190 ? -0.931 7.893 -46.836 1.00 53.22 190 ARG A CA 1
ATOM 1514 C C . ARG A 1 190 ? 0.282 8.648 -47.398 1.00 53.22 190 ARG A C 1
ATOM 1516 O O . ARG A 1 190 ? 0.539 9.760 -46.940 1.00 53.22 190 ARG A O 1
ATOM 1523 N N . SER A 1 191 ? 1.013 8.038 -48.336 1.00 44.25 191 SER A N 1
ATOM 1524 C CA . SER A 1 191 ? 2.211 8.583 -48.994 1.00 44.25 191 SER A CA 1
ATOM 1525 C C . SER A 1 191 ? 1.880 9.219 -50.340 1.00 44.25 191 SER A C 1
ATOM 1527 O O . SER A 1 191 ? 1.057 8.621 -51.068 1.00 44.25 191 SER A O 1
#

Organism: NCBI:txid1506179